Protein AF-0000000087522131 (afdb_homodimer)

InterPro domains:
  IPR016800 Uncharacterised conserved protein UCP022080 [PIRSF022080] (1-103)
  IPR040713 Domain of unknown function DUF5611 [PF18446] (1-99)

Organism: NCBI:txid91560

Secondary structure (DSSP, 8-state):
-EEEE--TT----HHHHHHHHHHHH-S--EEETTEEEEEETTEEEEEEEEETTEEEEEEEE-TT---HHHHHHHHHHHHHHHHHHHS--HHHHHHHHHHHH---/-EEEE--TT----HHHHHHHHHHHH-S--EEETTEEEEEETTEEEEEEEEETTEEEEEEEE-TT---HHHHHHHHHHHHHHHHHHHS--HHHHHHHHHHHH---

Foldseek 3Di:
DDKFAADPPQFQDLVVLVVLCCVLAVFDWDDDPQWIWDAFQQWRIWIWHDDPRIIDIDTDGRPVHDDPVRVVSVVVSVQVSCCVNRVDHPVRRVVVVCCVVVVD/DDKFAADPPQFQDLVVLVVLCCVLAVFDWDDDPQWIWDAFQQWRIWIWHDDPRIIDIDTDGRPVHDDPVRVVSVVVSVQVSCCVNRVDHPVVRVVVVCCVVVVD

Structure (mmCIF, N/CA/C/O backbone):
data_AF-0000000087522131-model_v1
#
loop_
_entity.id
_entity.type
_entity.pdbx_description
1 polymer 'DUF5611 domain-containing protein'
#
loop_
_atom_site.group_PDB
_atom_site.id
_atom_site.type_symbol
_atom_site.label_atom_id
_atom_site.label_alt_id
_atom_site.label_comp_id
_atom_site.label_asym_id
_atom_site.label_entity_id
_atom_site.label_seq_id
_atom_site.pdbx_PDB_ins_code
_atom_site.Cartn_x
_atom_site.Cartn_y
_atom_site.Cartn_z
_atom_site.occupancy
_atom_site.B_iso_or_equiv
_atom_site.auth_seq_id
_atom_site.auth_comp_id
_atom_site.auth_asym_id
_atom_site.auth_atom_id
_atom_site.pdbx_PDB_model_num
ATOM 1 N N . MET A 1 1 ? 4.68 1.375 7.734 1 82.38 1 MET A N 1
ATOM 2 C CA . MET A 1 1 ? 3.85 2.408 8.352 1 82.38 1 MET A CA 1
ATOM 3 C C . MET A 1 1 ? 4.492 3.783 8.195 1 82.38 1 MET A C 1
ATOM 5 O O . MET A 1 1 ? 5.719 3.893 8.102 1 82.38 1 MET A O 1
ATOM 9 N N . GLN A 1 2 ? 3.461 4.871 8.117 1 91.88 2 GLN A N 1
ATOM 10 C CA . GLN A 1 2 ? 3.951 6.246 8.039 1 91.88 2 GLN A CA 1
ATOM 11 C C . GLN A 1 2 ? 3.322 7.113 9.125 1 91.88 2 GLN A C 1
ATOM 13 O O . GLN A 1 2 ? 2.156 6.93 9.477 1 91.88 2 GLN A O 1
ATOM 18 N N . GLU A 1 3 ? 4.188 7.953 9.617 1 94.06 3 GLU A N 1
ATOM 19 C CA . GLU A 1 3 ? 3.732 8.914 10.625 1 94.06 3 GLU A CA 1
ATOM 20 C C . GLU A 1 3 ? 3.859 10.344 10.117 1 94.06 3 GLU A C 1
ATOM 22 O O . GLU A 1 3 ? 4.844 10.688 9.453 1 94.06 3 GLU A O 1
ATOM 27 N N . TYR A 1 4 ? 2.842 11.094 10.516 1 95.88 4 TYR A N 1
ATOM 28 C CA . TYR A 1 4 ? 2.826 12.477 10.039 1 95.88 4 TYR A CA 1
ATOM 29 C C . TYR A 1 4 ? 2.588 13.453 11.18 1 95.88 4 TYR A C 1
ATOM 31 O O . TYR A 1 4 ? 1.723 13.219 12.031 1 95.88 4 TYR A O 1
ATOM 39 N N . LYS A 1 5 ? 3.334 14.547 11.094 1 95.12 5 LYS A N 1
ATOM 40 C CA . LYS A 1 5 ? 3.023 15.68 11.953 1 95.12 5 LYS A CA 1
ATOM 41 C C . LYS A 1 5 ? 1.771 16.406 11.477 1 95.12 5 LYS A C 1
ATOM 43 O O . LYS A 1 5 ? 1.451 16.391 10.289 1 95.12 5 LYS A O 1
ATOM 48 N N . LEU A 1 6 ? 1.173 17.031 12.461 1 97.62 6 LEU A N 1
ATOM 49 C CA . LEU A 1 6 ? 0.034 17.875 12.125 1 97.62 6 LEU A CA 1
ATOM 50 C C . LEU A 1 6 ? 0.405 19.359 12.219 1 97.62 6 LEU A C 1
ATOM 52 O O . LEU A 1 6 ? 1.106 19.766 13.148 1 97.62 6 LEU A O 1
ATOM 56 N N . LYS A 1 7 ? -0.099 20.016 11.289 1 97.5 7 LYS A N 1
ATOM 57 C CA . LYS A 1 7 ? 0.094 21.469 11.305 1 97.5 7 LYS A CA 1
ATOM 58 C C . LYS A 1 7 ? -0.606 22.109 12.5 1 97.5 7 LYS A C 1
ATOM 60 O O . LYS A 1 7 ? -1.628 21.594 12.969 1 97.5 7 LYS A O 1
ATOM 65 N N . ARG A 1 8 ? 0.007 23.219 12.867 1 96.81 8 ARG A N 1
ATOM 66 C CA . ARG A 1 8 ? -0.638 23.953 13.945 1 96.81 8 ARG A CA 1
ATOM 67 C C . ARG A 1 8 ? -2.092 24.266 13.609 1 96.81 8 ARG A C 1
ATOM 69 O O . ARG A 1 8 ? -2.396 24.688 12.484 1 96.81 8 ARG A O 1
ATOM 76 N N . GLY A 1 9 ? -3.039 24 14.484 1 96.31 9 GLY A N 1
ATOM 77 C CA . GLY A 1 9 ? -4.457 24.219 14.25 1 96.31 9 GLY A CA 1
ATOM 78 C C . GLY A 1 9 ? -5.207 22.969 13.875 1 96.31 9 GLY A C 1
ATOM 79 O O . GLY A 1 9 ? -6.438 22.922 13.945 1 96.31 9 GLY A O 1
ATOM 80 N N . TYR A 1 10 ? -4.488 22 13.461 1 97.12 10 TYR A N 1
ATOM 81 C CA . TYR A 1 10 ? -5.102 20.719 13.141 1 97.12 10 TYR A CA 1
ATOM 82 C C . TYR A 1 10 ? -5.07 19.781 14.344 1 97.12 10 TYR A C 1
ATOM 84 O O . TYR A 1 10 ? -3.998 19.359 14.773 1 97.12 10 TYR A O 1
ATOM 92 N N . THR A 1 11 ? -6.238 19.422 14.82 1 95.19 11 THR A N 1
ATOM 93 C CA . THR A 1 11 ? -6.352 18.672 16.062 1 95.19 11 THR A CA 1
ATOM 94 C C . THR A 1 11 ? -6.098 17.188 15.82 1 95.19 11 THR A C 1
ATOM 96 O O . THR A 1 11 ? -6.641 16.609 14.883 1 95.19 11 THR A O 1
ATOM 99 N N . PRO A 1 12 ? -5.258 16.625 16.719 1 96.31 12 PRO A N 1
ATOM 100 C CA . PRO A 1 12 ? -5.082 15.18 16.656 1 96.31 12 PRO A CA 1
ATOM 101 C C . PRO A 1 12 ? -6.273 14.414 17.234 1 96.31 12 PRO A C 1
ATOM 103 O O . PRO A 1 12 ? -6.176 13.859 18.344 1 96.31 12 PRO A O 1
ATOM 106 N N . ASP A 1 13 ? -7.332 14.352 16.469 1 95.88 13 ASP A N 1
ATOM 107 C CA . ASP A 1 13 ? -8.609 13.773 16.875 1 95.88 13 ASP A CA 1
ATOM 108 C C . ASP A 1 13 ? -9.031 12.656 15.914 1 95.88 13 ASP A C 1
ATOM 110 O O . ASP A 1 13 ? -9.258 12.906 14.727 1 95.88 13 ASP A O 1
ATOM 114 N N . ILE A 1 14 ? -9.219 11.508 16.5 1 97.62 14 ILE A N 1
ATOM 115 C CA . ILE A 1 14 ? -9.523 10.344 15.68 1 97.62 14 ILE A CA 1
ATOM 116 C C . ILE A 1 14 ? -10.883 10.531 15.008 1 97.62 14 ILE A C 1
ATOM 118 O O . ILE A 1 14 ? -11.102 10.055 13.891 1 97.62 14 ILE A O 1
ATOM 122 N N . GLU A 1 15 ? -11.773 11.242 15.633 1 97.44 15 GLU A N 1
ATOM 123 C CA . GLU A 1 15 ? -13.086 11.484 15.039 1 97.44 15 GLU A CA 1
ATOM 124 C C . GLU A 1 15 ? -12.969 12.398 13.82 1 97.44 15 GLU A C 1
ATOM 126 O O . GLU A 1 15 ? -13.727 12.258 12.859 1 97.44 15 GLU A O 1
ATOM 131 N N . ARG A 1 16 ? -12.062 13.32 13.875 1 97.94 16 ARG A N 1
ATOM 132 C CA . ARG A 1 16 ? -11.789 14.148 12.703 1 97.94 16 ARG A CA 1
ATOM 133 C C . ARG A 1 16 ? -11.305 13.305 11.531 1 97.94 16 ARG A C 1
ATOM 135 O O . ARG A 1 16 ? -11.719 13.516 10.391 1 97.94 16 ARG A O 1
ATOM 142 N N . MET A 1 17 ? -10.469 12.352 11.82 1 98.44 17 MET A N 1
ATOM 143 C CA . MET A 1 17 ? -9.969 11.453 10.789 1 98.44 17 MET A CA 1
ATOM 144 C C . MET A 1 17 ? -11.094 10.602 10.211 1 98.44 17 MET A C 1
ATOM 146 O O . MET A 1 17 ? -11.125 10.352 9 1 98.44 17 MET A O 1
ATOM 150 N N . ARG A 1 18 ? -11.969 10.18 11.078 1 98.5 18 ARG A N 1
ATOM 151 C CA . ARG A 1 18 ? -13.109 9.406 10.617 1 98.5 18 ARG A CA 1
ATOM 152 C C . ARG A 1 18 ? -13.93 10.195 9.594 1 98.5 18 ARG A C 1
ATOM 154 O O . ARG A 1 18 ? -14.297 9.664 8.547 1 98.5 18 ARG A O 1
ATOM 161 N N . ASP A 1 19 ? -14.203 11.422 9.922 1 98.5 19 ASP A N 1
ATOM 162 C CA . ASP A 1 19 ? -14.969 12.281 9.023 1 98.5 19 ASP A CA 1
ATOM 163 C C . ASP A 1 19 ? -14.25 12.461 7.688 1 98.5 19 ASP A C 1
ATOM 165 O O . ASP A 1 19 ? -14.883 12.422 6.629 1 98.5 19 ASP A O 1
ATOM 169 N N . LEU A 1 20 ? -13 12.664 7.758 1 98.69 20 LEU A N 1
ATOM 170 C CA . LEU A 1 20 ? -12.219 12.875 6.547 1 98.69 20 LEU A CA 1
ATOM 171 C C . LEU A 1 20 ? -12.172 11.609 5.699 1 98.69 20 LEU A C 1
ATOM 173 O O . LEU A 1 20 ? -12.219 11.68 4.469 1 98.69 20 LEU A O 1
ATOM 177 N N . LEU A 1 21 ? -12.023 10.438 6.348 1 98.75 21 LEU A N 1
ATOM 178 C CA . LEU A 1 21 ? -12.07 9.172 5.617 1 98.75 21 LEU A CA 1
ATOM 179 C C . LEU A 1 21 ? -13.406 9.016 4.898 1 98.75 21 LEU A C 1
ATOM 181 O O . LEU A 1 21 ? -13.445 8.594 3.736 1 98.75 21 LEU A O 1
ATOM 185 N N . THR A 1 22 ? -14.469 9.367 5.57 1 98.56 22 THR A N 1
ATOM 186 C CA . THR A 1 22 ? -15.797 9.305 4.977 1 98.56 22 THR A CA 1
ATOM 187 C C . THR A 1 22 ? -15.891 10.234 3.771 1 98.56 22 THR A C 1
ATOM 189 O O . THR A 1 22 ? -16.391 9.844 2.713 1 98.56 22 THR A O 1
ATOM 192 N N . GLU A 1 23 ? -15.438 11.414 3.928 1 98.62 23 GLU A N 1
ATOM 193 C CA . GLU A 1 23 ? -15.5 12.422 2.875 1 98.62 23 GLU A CA 1
ATOM 194 C C . GLU A 1 23 ? -14.672 12.008 1.659 1 98.62 23 GLU A C 1
ATOM 196 O O . GLU A 1 23 ? -15.117 12.164 0.52 1 98.62 23 GLU A O 1
ATOM 201 N N . CYS A 1 24 ? -13.508 11.5 1.859 1 98.62 24 CYS A N 1
ATOM 202 C CA . CYS A 1 24 ? -12.547 11.266 0.79 1 98.62 24 CYS A CA 1
ATOM 203 C C . CYS A 1 24 ? -12.82 9.938 0.087 1 98.62 24 CYS A C 1
ATOM 205 O O . CYS A 1 24 ? -12.641 9.828 -1.127 1 98.62 24 CYS A O 1
ATOM 207 N N . PHE A 1 25 ? -13.258 8.93 0.829 1 98.31 25 PHE A N 1
ATOM 208 C CA . PHE A 1 25 ? -13.352 7.602 0.24 1 98.31 25 PHE A CA 1
ATOM 209 C C . PHE A 1 25 ? -14.805 7.168 0.095 1 98.31 25 PHE A C 1
ATOM 211 O O . PHE A 1 25 ? -15.141 6.379 -0.791 1 98.31 25 PHE A O 1
ATOM 218 N N . GLY A 1 26 ? -15.672 7.574 0.991 1 96.19 26 GLY A N 1
ATOM 219 C CA . GLY A 1 26 ? -17.094 7.289 0.878 1 96.19 26 GLY A CA 1
ATOM 220 C C . GLY A 1 26 ? -17.422 5.828 1.125 1 96.19 26 GLY A C 1
ATOM 221 O O . GLY A 1 26 ? -18.406 5.309 0.577 1 96.19 26 GLY A O 1
ATOM 222 N N . THR A 1 27 ? -16.609 5.133 1.879 1 94.88 27 THR A N 1
ATOM 223 C CA . THR A 1 27 ? -16.812 3.715 2.158 1 94.88 27 THR A CA 1
ATOM 224 C C . THR A 1 27 ? -17.031 3.482 3.65 1 94.88 27 THR A C 1
ATOM 226 O O . THR A 1 27 ? -16.859 4.398 4.457 1 94.88 27 THR A O 1
ATOM 229 N N . GLU A 1 28 ? -17.453 2.279 3.895 1 97.81 28 GLU A N 1
ATOM 230 C CA . GLU A 1 28 ? -17.641 1.91 5.293 1 97.81 28 GLU A CA 1
ATOM 231 C C . GLU A 1 28 ? -16.328 1.995 6.07 1 97.81 28 GLU A C 1
ATOM 233 O O . GLU A 1 28 ? -15.273 1.629 5.555 1 97.81 28 GLU A O 1
ATOM 238 N N . ILE A 1 29 ? -16.453 2.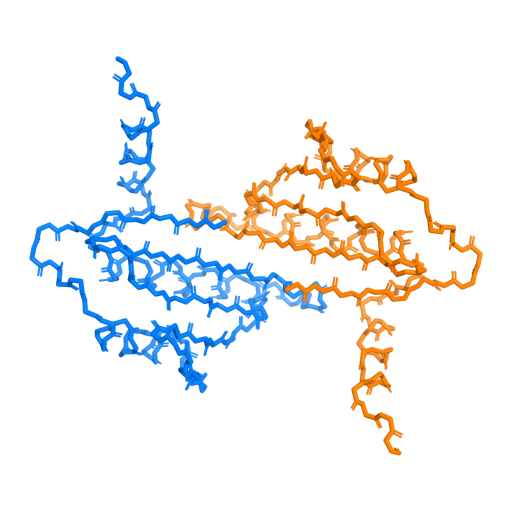473 7.383 1 98.5 29 ILE A N 1
ATOM 239 C CA . ILE A 1 29 ? -15.297 2.578 8.266 1 98.5 29 ILE A CA 1
ATOM 240 C C . ILE A 1 29 ? -15.492 1.684 9.484 1 98.5 29 ILE A C 1
ATOM 242 O O . ILE A 1 29 ? -16.531 1.756 10.156 1 98.5 29 ILE A O 1
ATOM 246 N N . LYS A 1 30 ? -14.531 0.86 9.672 1 98.5 30 LYS A N 1
ATOM 247 C CA . LYS A 1 30 ? -14.5 0.041 10.883 1 98.5 30 LYS A CA 1
ATOM 248 C 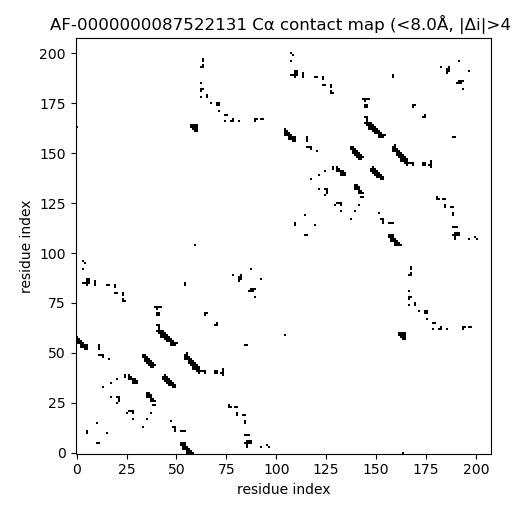C . LYS A 1 30 ? -13.562 0.637 11.922 1 98.5 30 LYS A C 1
ATOM 250 O O . LYS A 1 30 ? -12.547 1.242 11.57 1 98.5 30 LYS A O 1
ATOM 255 N N . GLU A 1 31 ? -13.945 0.434 13.25 1 97.5 31 GLU A N 1
ATOM 256 C CA . GLU A 1 31 ? -13.094 0.904 14.344 1 97.5 31 GLU A CA 1
ATOM 257 C C . GLU A 1 31 ? -12.805 -0.216 15.336 1 97.5 31 GLU A C 1
ATOM 259 O O . GLU A 1 31 ? -13.719 -0.928 15.758 1 97.5 31 GLU A O 1
ATOM 264 N N . ALA A 1 32 ? -11.57 -0.429 15.531 1 97 32 ALA A N 1
ATOM 265 C CA . ALA A 1 32 ? -11.133 -1.382 16.547 1 97 32 ALA A CA 1
ATOM 266 C C . ALA A 1 32 ? -9.891 -0.877 17.266 1 97 32 ALA A C 1
ATOM 268 O O . ALA A 1 32 ? -8.906 -0.504 16.641 1 97 32 ALA A O 1
ATOM 269 N N . ASP A 1 33 ? -9.93 -0.796 18.656 1 95.06 33 ASP A N 1
ATOM 270 C CA . ASP A 1 33 ? -8.789 -0.45 19.5 1 95.06 33 ASP A CA 1
ATOM 271 C C . ASP A 1 33 ? -8.203 0.898 19.094 1 95.06 33 ASP A C 1
ATOM 273 O O . ASP A 1 33 ? -6.984 1.028 18.938 1 95.06 33 ASP A O 1
ATOM 277 N N . GLY A 1 34 ? -9.023 1.859 18.797 1 94.81 34 GLY A N 1
ATOM 278 C CA . GLY A 1 34 ? -8.578 3.207 18.469 1 94.81 34 GLY A CA 1
ATOM 279 C C . GLY A 1 34 ? -8.055 3.344 17.062 1 94.81 34 GLY A C 1
ATOM 280 O O . GLY A 1 34 ? -7.52 4.387 16.688 1 94.81 34 GLY A O 1
ATOM 281 N N . LYS A 1 35 ? -8.266 2.33 16.281 1 98 35 LYS A N 1
ATOM 282 C CA . LYS A 1 35 ? -7.797 2.303 14.906 1 98 35 LYS A CA 1
ATOM 283 C C . LYS A 1 35 ? -8.969 2.248 13.93 1 98 35 LYS A C 1
ATOM 285 O O . LYS A 1 35 ? -9.93 1.504 14.141 1 98 35 LYS A O 1
ATOM 290 N N . LEU A 1 36 ? -8.914 3.148 12.953 1 98.75 36 LEU A N 1
ATOM 291 C CA . LEU A 1 36 ? -9.906 3.156 11.883 1 98.75 36 LEU A CA 1
ATOM 292 C C . LEU A 1 36 ? -9.398 2.375 10.68 1 98.75 36 LEU A C 1
ATOM 294 O O . LEU A 1 36 ? -8.227 2.475 10.312 1 98.75 36 LEU A O 1
ATOM 298 N N . THR A 1 37 ? -10.266 1.589 10.125 1 98.56 37 THR A N 1
ATOM 299 C CA . THR A 1 37 ? -9.922 0.832 8.93 1 98.56 37 THR A CA 1
ATOM 300 C C . THR A 1 37 ? -10.977 1.021 7.844 1 98.56 37 THR A C 1
ATOM 302 O O . THR A 1 37 ? -12.18 0.985 8.125 1 98.56 37 THR A O 1
ATOM 305 N N . THR A 1 38 ? -10.531 1.315 6.637 1 98.25 38 THR A N 1
ATOM 306 C CA . THR A 1 38 ? -11.406 1.373 5.473 1 98.25 38 THR A CA 1
ATOM 307 C C . THR A 1 38 ? -10.695 0.855 4.23 1 98.25 38 THR A C 1
ATOM 309 O O . THR A 1 38 ? -9.57 0.348 4.32 1 98.25 38 THR A O 1
ATOM 312 N N . SER A 1 39 ? -11.367 0.802 3.1 1 97.69 39 SER A N 1
ATOM 313 C CA . SER A 1 39 ? -10.812 0.362 1.824 1 97.69 39 SER A CA 1
ATOM 314 C C . SER A 1 39 ? -11.406 1.149 0.662 1 97.69 39 SER A C 1
ATOM 316 O O . SER A 1 39 ? -12.531 1.649 0.754 1 97.69 39 SER A O 1
ATOM 318 N N . TYR A 1 40 ? -10.547 1.311 -0.366 1 97.94 40 TYR A N 1
ATOM 319 C CA . TYR A 1 40 ? -11.016 1.974 -1.578 1 97.94 40 TYR A CA 1
ATOM 320 C C . TYR A 1 40 ? -10.102 1.655 -2.758 1 97.94 40 TYR A C 1
ATOM 322 O O . TYR A 1 40 ? -8.891 1.851 -2.684 1 97.94 40 TYR A O 1
ATOM 330 N N . GLY A 1 41 ? -10.695 1.2 -3.812 1 96.81 41 GLY A N 1
ATOM 331 C CA . GLY A 1 41 ? -9.945 0.982 -5.039 1 96.81 41 GLY A CA 1
ATOM 332 C C . GLY A 1 41 ? -8.75 0.068 -4.855 1 96.81 41 GLY A C 1
ATOM 333 O O . GLY A 1 41 ? -8.883 -1.044 -4.34 1 96.81 41 GLY A O 1
ATOM 334 N N . VAL A 1 42 ? -7.551 0.636 -5.172 1 96.56 42 VAL A N 1
ATOM 335 C CA . VAL A 1 42 ? -6.324 -0.159 -5.152 1 96.56 42 VAL A CA 1
ATOM 336 C C . VAL A 1 42 ? -5.824 -0.302 -3.717 1 96.56 42 VAL A C 1
ATOM 338 O O . VAL A 1 42 ? -4.91 -1.083 -3.447 1 96.56 42 VAL A O 1
ATOM 341 N N . LEU A 1 43 ? -6.434 0.441 -2.826 1 97.06 43 LEU A N 1
ATOM 342 C CA . LEU A 1 43 ? -6.078 0.334 -1.415 1 97.06 43 LEU A CA 1
ATOM 343 C C . LEU A 1 43 ? -7.016 -0.622 -0.688 1 97.06 43 LEU A C 1
ATOM 345 O O . LEU A 1 43 ? -8.07 -0.209 -0.191 1 97.06 43 LEU A O 1
ATOM 349 N N . LYS A 1 44 ? -6.551 -1.812 -0.588 1 95.12 44 LYS A N 1
ATOM 350 C CA . LYS A 1 44 ? -7.336 -2.863 0.054 1 95.12 44 LYS A CA 1
ATOM 351 C C . LYS A 1 44 ? -7.605 -2.529 1.519 1 95.12 44 LYS A C 1
ATOM 353 O O . LYS A 1 44 ? -8.664 -2.867 2.053 1 95.12 44 LYS A O 1
ATOM 358 N N . GLU A 1 45 ? -6.625 -1.982 2.117 1 96.38 45 GLU A N 1
ATOM 359 C CA . GLU A 1 45 ? -6.754 -1.504 3.49 1 96.38 45 GLU A CA 1
ATOM 360 C C . GLU A 1 45 ? -6.113 -0.128 3.658 1 96.38 45 GLU A C 1
ATOM 362 O O . GLU A 1 45 ? -5.039 0.133 3.113 1 96.38 45 GLU A O 1
ATOM 367 N N . ILE A 1 46 ? -6.809 0.673 4.352 1 97.56 46 ILE A N 1
ATOM 368 C CA . ILE A 1 46 ? -6.289 1.921 4.898 1 97.56 46 ILE A CA 1
ATOM 369 C C . ILE A 1 46 ? -6.488 1.945 6.41 1 97.56 46 ILE A C 1
ATOM 371 O O . ILE A 1 46 ? -7.621 1.937 6.895 1 97.56 46 ILE A O 1
ATOM 375 N N . ASN A 1 47 ? -5.445 1.911 7.098 1 97.5 47 ASN A N 1
ATOM 376 C CA . ASN A 1 47 ? -5.48 1.96 8.555 1 97.5 47 ASN A CA 1
ATOM 377 C C . ASN A 1 47 ? -5 3.311 9.078 1 97.5 47 ASN A C 1
ATOM 379 O O . ASN A 1 47 ? -3.947 3.801 8.672 1 97.5 47 ASN A O 1
ATOM 383 N N . VAL A 1 48 ? -5.812 3.832 9.992 1 98.38 48 VAL A N 1
ATOM 384 C CA . VAL A 1 48 ? -5.527 5.172 10.492 1 98.38 48 VAL A CA 1
ATOM 385 C C . VAL A 1 48 ? -5.68 5.199 12.016 1 98.38 48 VAL A C 1
ATOM 387 O O . VAL A 1 48 ? -6.668 4.691 12.555 1 98.38 48 VAL A O 1
ATOM 390 N N . TRP A 1 49 ? -4.73 5.723 12.664 1 98.31 49 TRP A N 1
ATOM 391 C CA . TRP A 1 49 ? -4.824 5.938 14.102 1 98.31 49 TRP A CA 1
ATOM 392 C C . TRP A 1 49 ? -3.936 7.098 14.539 1 98.31 49 TRP A C 1
ATOM 394 O O . TRP A 1 49 ? -3.164 7.633 13.734 1 98.31 49 TRP A O 1
ATOM 404 N N . MET A 1 50 ? -4.176 7.492 15.789 1 97.81 50 MET A N 1
ATOM 405 C CA . MET A 1 50 ? -3.34 8.547 16.359 1 97.81 50 MET A CA 1
ATOM 406 C C . MET A 1 50 ? -2.305 7.961 17.312 1 97.81 50 MET A C 1
ATOM 408 O O . MET A 1 50 ? -2.609 7.051 18.094 1 97.81 50 MET A O 1
ATOM 412 N N . ASN A 1 51 ? -1.127 8.359 17.172 1 95.88 51 ASN A N 1
ATOM 413 C CA . ASN A 1 51 ? -0.056 8.102 18.141 1 95.88 51 ASN A CA 1
ATOM 414 C C . ASN A 1 51 ? 0.553 9.391 18.656 1 95.88 51 ASN A C 1
ATOM 416 O O . ASN A 1 51 ? 1.328 10.047 17.969 1 95.88 51 ASN A O 1
ATOM 420 N N . ALA A 1 52 ? 0.23 9.68 19.953 1 89.38 52 ALA A N 1
ATOM 421 C CA . ALA A 1 52 ? 0.553 10.992 20.516 1 89.38 52 ALA A CA 1
ATOM 422 C C . ALA A 1 52 ? 0.032 12.109 19.609 1 89.38 52 ALA A C 1
ATOM 424 O O . ALA A 1 52 ? -1.162 12.164 19.312 1 89.38 52 ALA A O 1
ATOM 425 N N . LYS A 1 53 ? 0.72 12.961 19.062 1 93.25 53 LYS A N 1
ATOM 426 C CA . LYS A 1 53 ? 0.26 14.109 18.281 1 93.25 53 LYS A CA 1
ATOM 427 C C . LYS A 1 53 ? 0.525 13.906 16.797 1 93.25 53 LYS A C 1
ATOM 429 O O . LYS A 1 53 ? 0.469 14.852 16.016 1 93.25 53 LYS A O 1
ATOM 434 N N . LYS A 1 54 ? 0.669 12.617 16.438 1 96.69 54 LYS A N 1
ATOM 435 C CA . LYS A 1 54 ? 0.96 12.336 15.031 1 96.69 54 LYS A CA 1
ATOM 436 C C . LYS A 1 54 ? -0.126 11.461 14.414 1 96.69 54 LYS A C 1
ATOM 438 O O . LYS A 1 54 ? -0.733 10.633 15.094 1 96.69 54 LYS A O 1
ATOM 443 N N . LEU A 1 55 ? -0.332 11.68 13.148 1 98 55 LEU A N 1
ATOM 444 C CA . LEU A 1 55 ? -1.188 10.812 12.352 1 98 55 LEU A CA 1
ATOM 445 C C . LEU A 1 55 ? -0.406 9.609 11.836 1 98 55 LEU A C 1
ATOM 447 O O . LEU A 1 55 ? 0.625 9.773 11.18 1 98 55 LEU A O 1
ATOM 451 N N . CYS A 1 56 ? -0.855 8.422 12.156 1 97 56 CYS A N 1
ATOM 452 C CA . CYS A 1 56 ? -0.247 7.199 11.648 1 97 56 CYS A CA 1
ATOM 453 C C . CYS A 1 56 ? -1.141 6.535 10.609 1 97 56 CYS A C 1
ATOM 455 O O . CYS A 1 56 ? -2.357 6.461 10.789 1 97 56 CYS A O 1
ATOM 457 N N . VAL A 1 57 ? -0.527 6.121 9.477 1 96.94 57 VAL A N 1
ATOM 458 C CA . VAL A 1 57 ? -1.271 5.488 8.391 1 96.94 57 VAL A CA 1
ATOM 459 C C . VAL A 1 57 ? -0.506 4.27 7.883 1 96.94 57 VAL A C 1
ATOM 461 O O . VAL A 1 57 ? 0.722 4.297 7.777 1 96.94 57 VAL A O 1
ATOM 464 N N . ASP A 1 58 ? -1.196 3.234 7.652 1 94.88 58 ASP A N 1
ATOM 465 C CA . ASP A 1 58 ? -0.703 2.035 6.98 1 94.88 58 ASP A CA 1
ATOM 466 C C . ASP A 1 58 ? -1.656 1.597 5.871 1 94.88 58 ASP A C 1
ATOM 468 O O . ASP A 1 58 ? -2.877 1.649 6.039 1 94.88 58 ASP A O 1
ATOM 472 N N . THR A 1 59 ? -1.081 1.183 4.777 1 96.19 59 THR A N 1
ATOM 473 C CA . THR A 1 59 ? -1.931 0.741 3.676 1 96.19 59 THR A CA 1
ATOM 474 C C . THR A 1 59 ? -1.509 -0.642 3.188 1 96.19 59 THR A C 1
ATOM 476 O O . THR A 1 59 ? -0.393 -1.088 3.459 1 96.19 59 THR A O 1
ATOM 479 N N . VAL A 1 60 ? -2.443 -1.323 2.592 1 94.19 60 VAL A N 1
ATOM 480 C CA . VAL A 1 60 ? -2.199 -2.543 1.829 1 94.19 60 VAL A CA 1
ATOM 481 C C . VAL A 1 60 ? -2.723 -2.377 0.404 1 94.19 60 VAL A C 1
ATOM 483 O O . VAL A 1 60 ? -3.891 -2.041 0.2 1 94.19 60 VAL A O 1
ATOM 486 N N . ALA A 1 61 ? -1.86 -2.594 -0.539 1 94.88 61 ALA A N 1
ATOM 487 C CA . ALA A 1 61 ? -2.258 -2.465 -1.938 1 94.88 61 ALA A CA 1
ATOM 488 C C . ALA A 1 61 ? -2.998 -3.713 -2.414 1 94.88 61 ALA A C 1
ATOM 490 O O . ALA A 1 61 ? -2.652 -4.832 -2.031 1 94.88 61 ALA A O 1
ATOM 491 N N . ASP A 1 62 ? -4.051 -3.477 -3.293 1 93.31 62 ASP A N 1
ATOM 492 C CA . ASP A 1 62 ? -4.777 -4.555 -3.957 1 93.31 62 ASP A CA 1
ATOM 493 C C . ASP A 1 62 ? -4.211 -4.824 -5.348 1 93.31 62 ASP A C 1
ATOM 495 O O . ASP A 1 62 ? -4.523 -4.105 -6.301 1 93.31 62 ASP A O 1
ATOM 499 N N . SER A 1 63 ? -3.6 -5.879 -5.473 1 88.12 63 SER A N 1
ATOM 500 C CA . SER A 1 63 ? -2.873 -6.203 -6.695 1 88.12 63 SER A CA 1
ATOM 501 C C . SER A 1 63 ? -3.822 -6.668 -7.793 1 88.12 63 SER A C 1
ATOM 503 O O . SER A 1 63 ? -3.402 -6.887 -8.93 1 88.12 63 SER A O 1
ATOM 505 N N . THR A 1 64 ? -5.023 -6.824 -7.469 1 91.06 64 THR A N 1
ATOM 506 C CA . THR A 1 64 ? -5.961 -7.332 -8.461 1 91.06 64 THR A CA 1
ATOM 507 C C . THR A 1 64 ? -6.594 -6.184 -9.242 1 91.06 64 THR A C 1
ATOM 509 O O . THR A 1 64 ? -7.227 -6.406 -10.281 1 91.06 64 THR A O 1
ATOM 512 N N . VAL A 1 65 ? -6.449 -4.988 -8.75 1 93.19 65 VAL A N 1
ATOM 513 C CA . VAL A 1 65 ? -7 -3.822 -9.422 1 93.19 65 VAL A CA 1
ATOM 514 C C . VAL A 1 65 ? -6.082 -3.406 -10.57 1 93.19 65 VAL A C 1
ATOM 516 O O . VAL A 1 65 ? -4.906 -3.094 -10.352 1 93.19 65 VAL A O 1
ATOM 519 N N . THR A 1 66 ? -6.66 -3.363 -11.836 1 93.5 66 THR A N 1
ATOM 520 C CA . THR A 1 66 ? -5.824 -3.084 -13 1 93.5 66 THR A CA 1
ATOM 521 C C . THR A 1 66 ? -6.34 -1.864 -13.758 1 93.5 66 THR A C 1
ATOM 523 O O . THR A 1 66 ? -5.691 -1.386 -14.688 1 93.5 66 THR A O 1
ATOM 526 N N . ASP A 1 67 ? -7.512 -1.41 -13.328 1 96.31 67 ASP A N 1
ATOM 527 C CA . ASP A 1 67 ? -8.086 -0.239 -13.984 1 96.31 67 ASP A CA 1
ATOM 528 C C . ASP A 1 67 ? -7.301 1.024 -13.641 1 96.31 67 ASP A C 1
ATOM 530 O O . ASP A 1 67 ? -7.297 1.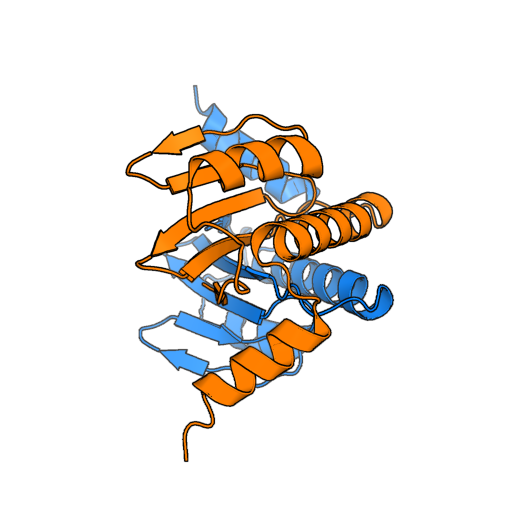462 -12.484 1 96.31 67 ASP A O 1
ATOM 534 N N . ASP A 1 68 ? -6.691 1.67 -14.633 1 97.12 68 ASP A N 1
ATOM 535 C CA . ASP A 1 68 ? -5.828 2.83 -14.438 1 97.12 68 ASP A CA 1
ATOM 536 C C . ASP A 1 68 ? -6.578 3.963 -13.742 1 97.12 68 ASP A C 1
ATOM 538 O O . ASP A 1 68 ? -6.023 4.633 -12.867 1 97.12 68 ASP A O 1
ATOM 542 N N . ALA A 1 69 ? -7.805 4.148 -14.133 1 98.12 69 ALA A N 1
ATOM 543 C CA . ALA A 1 69 ? -8.578 5.242 -13.555 1 98.12 69 ALA A CA 1
ATOM 544 C C . ALA A 1 69 ? -8.828 5.02 -12.062 1 98.12 69 ALA A C 1
ATOM 546 O O . ALA A 1 69 ? -8.781 5.961 -11.273 1 98.12 69 ALA A O 1
ATOM 547 N N . VAL A 1 70 ? -9.062 3.783 -11.703 1 97.94 70 VAL A N 1
ATOM 548 C CA . VAL A 1 70 ? -9.305 3.447 -10.305 1 97.94 70 VAL A CA 1
ATOM 549 C C . VAL A 1 70 ? -8.016 3.607 -9.508 1 97.94 70 VAL A C 1
ATOM 551 O O . VAL A 1 70 ? -8.039 4.121 -8.383 1 97.94 70 VAL A O 1
ATOM 554 N N . ILE A 1 71 ? -6.949 3.17 -10.125 1 98 71 ILE A N 1
ATOM 555 C CA . ILE A 1 71 ? -5.648 3.258 -9.469 1 98 71 ILE A CA 1
ATOM 556 C C . ILE A 1 71 ? -5.309 4.719 -9.188 1 98 71 ILE A C 1
ATOM 558 O O . ILE A 1 71 ? -4.953 5.074 -8.062 1 98 71 ILE A O 1
ATOM 562 N N . LEU A 1 72 ? -5.457 5.57 -10.164 1 98.12 72 LEU A N 1
ATOM 563 C CA . LEU A 1 72 ? -5.102 6.98 -10.031 1 98.12 72 LEU A CA 1
ATOM 564 C C . LEU A 1 72 ? -6.055 7.695 -9.078 1 98.12 72 LEU A C 1
ATOM 566 O O . LEU A 1 72 ? -5.629 8.523 -8.273 1 98.12 72 LEU A O 1
ATOM 570 N N . ASP A 1 73 ? -7.297 7.316 -9.148 1 98.19 73 ASP A N 1
ATOM 571 C CA . ASP A 1 73 ? -8.281 7.926 -8.258 1 98.19 73 ASP A CA 1
ATOM 572 C C . ASP A 1 73 ? -8.016 7.551 -6.805 1 98.19 73 ASP A C 1
ATOM 574 O O . ASP A 1 73 ? -8.164 8.383 -5.906 1 98.19 73 ASP A O 1
ATOM 578 N N . SER A 1 74 ? -7.66 6.289 -6.543 1 98.19 74 SER A N 1
ATOM 579 C CA . SER A 1 74 ? -7.336 5.836 -5.191 1 98.19 74 SER A CA 1
ATOM 580 C C . SER A 1 74 ? -6.199 6.656 -4.594 1 98.19 74 SER A C 1
ATOM 582 O O . SER A 1 74 ? -6.281 7.094 -3.443 1 98.19 74 SER A O 1
ATOM 584 N N . ASN A 1 75 ? -5.168 6.855 -5.371 1 97.5 75 ASN A N 1
ATOM 585 C CA . ASN A 1 75 ? -4.016 7.617 -4.91 1 97.5 75 ASN A CA 1
ATOM 586 C C . ASN A 1 75 ? -4.375 9.078 -4.645 1 97.5 75 ASN A C 1
ATOM 588 O O . ASN A 1 75 ? -3.916 9.664 -3.666 1 97.5 75 ASN A O 1
ATOM 592 N N . LYS A 1 76 ? -5.188 9.617 -5.57 1 97.44 76 LYS A N 1
ATOM 593 C CA . LYS A 1 76 ? -5.602 11.016 -5.414 1 97.44 76 LYS A CA 1
ATOM 594 C C . LYS A 1 76 ? -6.402 11.211 -4.133 1 97.44 76 LYS A C 1
ATOM 596 O O . LYS A 1 76 ? -6.176 12.172 -3.393 1 97.44 76 LYS A O 1
ATOM 601 N N . ARG A 1 77 ? -7.301 10.336 -3.881 1 98.25 77 ARG A N 1
ATOM 602 C CA . ARG A 1 77 ? -8.125 10.438 -2.682 1 98.25 77 ARG A CA 1
ATOM 603 C C . ARG A 1 77 ? -7.281 10.266 -1.422 1 98.25 77 ARG A C 1
ATOM 605 O O . ARG A 1 77 ? -7.492 10.969 -0.429 1 98.25 77 ARG A O 1
ATOM 612 N N . PHE A 1 78 ? -6.359 9.352 -1.49 1 98.19 78 PHE A N 1
ATOM 613 C CA . PHE A 1 78 ? -5.477 9.117 -0.355 1 98.19 78 PHE A CA 1
ATOM 614 C C . PHE A 1 78 ? -4.641 10.359 -0.05 1 98.19 78 PHE A C 1
ATOM 616 O O . PHE A 1 78 ? -4.523 10.758 1.108 1 98.19 78 PHE A O 1
ATOM 623 N N . ARG A 1 79 ? -4.129 10.984 -1.063 1 97 79 ARG A N 1
ATOM 624 C CA . ARG A 1 79 ? -3.357 12.211 -0.896 1 97 79 ARG A CA 1
ATOM 625 C C . ARG A 1 79 ? -4.23 13.328 -0.336 1 97 79 ARG A C 1
ATOM 627 O O . ARG A 1 79 ? -3.797 14.078 0.545 1 97 79 ARG A O 1
ATOM 634 N N . THR A 1 80 ? -5.418 13.398 -0.874 1 98.19 80 THR A N 1
ATOM 635 C CA . THR A 1 80 ? -6.344 14.422 -0.395 1 98.19 80 THR A CA 1
ATOM 636 C C . THR A 1 80 ? -6.633 14.234 1.091 1 98.19 80 THR A C 1
ATOM 638 O O . THR A 1 80 ? -6.66 15.203 1.852 1 98.19 80 THR A O 1
ATOM 641 N N . PHE A 1 81 ? -6.801 12.984 1.521 1 98.69 81 PHE A N 1
ATOM 642 C CA . PHE A 1 81 ? -7.008 12.68 2.93 1 98.69 81 PHE A CA 1
ATOM 643 C C . PHE A 1 81 ? -5.836 13.172 3.77 1 98.69 81 PHE A C 1
ATOM 645 O O . PHE A 1 81 ? -6.031 13.805 4.809 1 98.69 81 PHE A O 1
ATOM 652 N N . LEU A 1 82 ? -4.676 12.922 3.299 1 98.19 82 LEU A N 1
ATOM 653 C CA . LEU A 1 82 ? -3.488 13.32 4.051 1 98.19 82 LEU A CA 1
ATOM 654 C C . LEU A 1 82 ? -3.346 14.836 4.086 1 98.19 82 LEU A C 1
ATOM 656 O O . LEU A 1 82 ? -2.975 15.406 5.113 1 98.19 82 LEU A O 1
ATOM 660 N N . ASP A 1 83 ? -3.639 15.469 2.988 1 98.06 83 ASP A N 1
ATOM 661 C CA . ASP A 1 83 ? -3.582 16.922 2.943 1 98.06 83 ASP A CA 1
ATOM 662 C C . ASP A 1 83 ? -4.523 17.547 3.975 1 98.06 83 ASP A C 1
ATOM 664 O O . ASP A 1 83 ? -4.113 18.406 4.766 1 98.06 83 ASP A O 1
ATOM 668 N N . LYS A 1 84 ? -5.695 17.062 3.955 1 98.31 84 LYS A N 1
ATOM 669 C CA . LYS A 1 84 ? -6.711 17.594 4.859 1 98.31 84 LYS A CA 1
ATOM 670 C C . LYS A 1 84 ? -6.434 17.188 6.301 1 98.31 84 LYS A C 1
ATOM 672 O O . LYS A 1 84 ? -6.652 17.969 7.227 1 98.31 84 LYS A O 1
ATOM 677 N N . GLY A 1 85 ? -6.016 16 6.496 1 98.25 85 GLY A N 1
ATOM 678 C CA . GLY A 1 85 ? -5.766 15.477 7.828 1 98.25 85 GLY A CA 1
ATOM 679 C C . GLY A 1 85 ? -4.602 16.156 8.523 1 98.25 85 GLY A C 1
ATOM 680 O O . GLY A 1 85 ? -4.68 16.469 9.719 1 98.25 85 GLY A O 1
ATOM 681 N N . THR A 1 86 ? -3.568 16.422 7.77 1 98.06 86 THR A N 1
ATOM 682 C CA . THR A 1 86 ? -2.346 16.922 8.391 1 98.06 86 THR A CA 1
ATOM 683 C C . THR A 1 86 ? -2.275 18.438 8.297 1 98.06 86 THR A C 1
ATOM 685 O O . THR A 1 86 ? -1.578 19.078 9.086 1 98.06 86 THR A O 1
ATOM 688 N N . GLY A 1 87 ? -2.893 18.969 7.242 1 98.19 87 GLY A N 1
ATOM 689 C CA . GLY A 1 87 ? -2.74 20.375 6.93 1 98.19 87 GLY A CA 1
ATOM 690 C C . GLY A 1 87 ? -1.525 20.672 6.07 1 98.19 87 GLY A C 1
ATOM 691 O O . GLY A 1 87 ? -1.231 21.828 5.773 1 98.19 87 GLY A O 1
ATOM 692 N N . TYR A 1 88 ? -0.803 19.641 5.684 1 97.38 88 TYR A N 1
ATOM 693 C CA . TYR A 1 88 ? 0.405 19.766 4.875 1 97.38 88 TYR A CA 1
ATOM 694 C C . TYR A 1 88 ? 0.206 19.141 3.496 1 97.38 88 TYR A C 1
ATOM 696 O O . TYR A 1 88 ? -0.429 18.094 3.365 1 97.38 88 TYR A O 1
ATOM 704 N N . SER A 1 89 ? 0.837 19.844 2.453 1 95.88 89 SER A N 1
ATOM 705 C CA . SER A 1 89 ? 0.922 19.25 1.127 1 95.88 89 SER A CA 1
ATOM 706 C C . SER A 1 89 ? 1.918 18.094 1.106 1 95.88 89 SER A C 1
ATOM 708 O O . SER A 1 89 ? 2.699 17.922 2.045 1 95.88 89 SER A O 1
ATOM 710 N N . SER A 1 90 ? 1.881 17.422 0.018 1 92.31 90 SER A N 1
ATOM 711 C CA . SER A 1 90 ? 2.848 16.344 -0.173 1 92.31 90 SER A CA 1
ATOM 712 C C . SER A 1 90 ? 4.277 16.859 -0.074 1 92.31 90 SER A C 1
ATOM 714 O O . SER A 1 90 ? 5.121 16.25 0.582 1 92.31 90 SER A O 1
ATOM 716 N N . LYS A 1 91 ? 4.461 17.938 -0.659 1 92.56 91 LYS A N 1
ATOM 717 C CA . LYS A 1 91 ? 5.793 18.531 -0.638 1 92.56 91 LYS A CA 1
ATOM 718 C C . LYS A 1 91 ? 6.211 18.891 0.786 1 92.56 91 LYS A C 1
ATOM 720 O O . LYS A 1 91 ? 7.359 18.656 1.177 1 92.56 91 LYS A O 1
ATOM 725 N N . ASP A 1 92 ? 5.328 19.453 1.516 1 94.81 92 ASP A N 1
ATOM 726 C CA . ASP A 1 92 ? 5.613 19.812 2.898 1 94.81 92 ASP A CA 1
ATOM 727 C C . ASP A 1 92 ? 5.867 18.578 3.758 1 94.81 92 ASP A C 1
ATOM 729 O O . ASP A 1 92 ? 6.75 18.594 4.621 1 94.81 92 ASP A O 1
ATOM 733 N N . ARG A 1 93 ? 5.184 17.562 3.516 1 93.5 93 ARG A N 1
ATOM 734 C CA . ARG A 1 93 ? 5.355 16.344 4.289 1 93.5 93 ARG A CA 1
ATOM 735 C C . ARG A 1 93 ? 6.707 15.695 4 1 93.5 93 ARG A C 1
ATOM 737 O O . ARG A 1 93 ? 7.324 15.117 4.895 1 93.5 93 ARG A O 1
ATOM 744 N N . ILE A 1 94 ? 7.152 15.844 2.787 1 88.69 94 ILE A N 1
ATOM 745 C CA . ILE A 1 94 ? 8.484 15.344 2.443 1 88.69 94 ILE A CA 1
ATOM 746 C C . ILE A 1 94 ? 9.539 16.125 3.217 1 88.69 94 ILE A C 1
ATOM 748 O O . ILE A 1 94 ? 10.461 15.531 3.787 1 88.69 94 ILE A O 1
ATOM 752 N N . LYS A 1 95 ? 9.359 17.422 3.246 1 91.31 95 LYS A N 1
ATOM 753 C CA . LYS A 1 95 ? 10.289 18.281 3.973 1 91.31 95 LYS A CA 1
ATOM 754 C C . LYS A 1 95 ? 10.297 17.938 5.461 1 91.31 95 LYS A C 1
ATOM 756 O O . LYS A 1 95 ? 11.367 17.859 6.078 1 91.31 95 LYS A O 1
ATOM 761 N N . ASN A 1 96 ? 9.156 17.703 5.957 1 90.81 96 ASN A N 1
ATOM 762 C CA . ASN A 1 96 ? 9.031 17.375 7.375 1 90.81 96 ASN A CA 1
ATOM 763 C C . ASN A 1 96 ? 9.688 16.031 7.695 1 90.81 96 ASN A C 1
ATOM 765 O O . ASN A 1 96 ? 10.336 15.891 8.727 1 90.81 96 ASN A O 1
ATOM 769 N N . ALA A 1 97 ? 9.461 15.031 6.836 1 86.06 97 ALA A N 1
ATOM 770 C CA . ALA A 1 97 ? 10.039 13.703 7.02 1 86.06 97 ALA A CA 1
ATOM 771 C C . ALA A 1 97 ? 11.562 13.758 7.012 1 86.06 97 ALA A C 1
ATOM 773 O O . ALA A 1 97 ? 12.227 13.078 7.797 1 86.06 97 ALA A O 1
ATOM 774 N N . LYS A 1 98 ? 12.109 14.555 6.141 1 85.69 98 LYS A N 1
ATOM 775 C CA . LYS A 1 98 ? 13.555 14.688 6.055 1 85.69 98 LYS A CA 1
ATOM 776 C C . LYS A 1 98 ? 14.133 15.32 7.32 1 85.69 98 LYS A C 1
ATOM 778 O O . LYS A 1 98 ? 15.211 14.938 7.777 1 85.69 98 LYS A O 1
ATOM 783 N N . LYS A 1 99 ? 13.438 16.172 7.879 1 87 99 LYS A N 1
ATOM 784 C CA . LYS A 1 99 ? 13.883 16.844 9.094 1 87 99 LYS A CA 1
ATOM 785 C C . LYS A 1 99 ? 13.867 15.891 10.289 1 87 99 LYS A C 1
ATOM 787 O O . LYS A 1 99 ? 14.703 16 11.188 1 87 99 LYS A O 1
ATOM 792 N N . GLU A 1 100 ? 12.977 15.094 10.242 1 79.19 100 GLU A N 1
ATOM 793 C CA . GLU A 1 100 ? 12.867 14.141 11.344 1 79.19 100 GLU A CA 1
ATOM 794 C C . GLU A 1 100 ? 13.961 13.086 11.273 1 79.19 100 GLU A C 1
ATOM 796 O O . GLU A 1 100 ? 14.398 12.562 12.297 1 79.19 100 GLU A O 1
ATOM 801 N N . VAL A 1 101 ? 14.273 12.656 10.094 1 69.31 101 VAL A N 1
ATOM 802 C CA . VAL A 1 101 ? 15.305 11.633 9.953 1 69.31 101 VAL A CA 1
ATOM 803 C C . VAL A 1 101 ? 16.688 12.297 9.945 1 69.31 101 VAL A C 1
ATOM 805 O O . VAL A 1 101 ? 17.688 11.648 10.258 1 69.31 101 VAL A O 1
ATOM 808 N N . GLY A 1 102 ? 16.781 13.492 9.266 1 62.97 102 GLY A N 1
ATOM 809 C CA . GLY A 1 102 ? 18.047 14.203 9.234 1 62.97 102 GLY A CA 1
ATOM 810 C C . GLY A 1 102 ? 18.344 14.945 10.523 1 62.97 102 GLY A C 1
ATOM 811 O O . GLY A 1 102 ? 19.375 15.625 10.625 1 62.97 102 GLY A O 1
ATOM 812 N N . GLY A 1 103 ? 17.766 14.984 11.625 1 46.97 103 GLY A N 1
ATOM 813 C CA . GLY A 1 103 ? 18.188 15.711 12.812 1 46.97 103 GLY A CA 1
ATOM 814 C C . GLY A 1 103 ? 19.688 15.703 13.008 1 46.97 103 GLY A C 1
ATOM 815 O O . GLY A 1 103 ? 20.203 16.312 13.945 1 46.97 103 GLY A O 1
ATOM 816 N N . GLU A 1 104 ? 20.734 15.117 12.492 1 38.31 104 GLU A N 1
ATOM 817 C CA . GLU A 1 104 ? 21.984 15.695 12.977 1 38.31 104 GLU A CA 1
ATOM 818 C C . GLU A 1 104 ? 22.219 17.078 12.383 1 38.31 104 GLU A C 1
ATOM 820 O O . GLU A 1 104 ? 21.828 17.344 11.25 1 38.31 104 GLU A O 1
ATOM 825 N N . MET B 1 1 ? -2.121 -7.254 5.168 1 82.12 1 MET B N 1
ATOM 826 C CA . MET B 1 1 ? -1.291 -8.273 4.539 1 82.12 1 MET B CA 1
ATOM 827 C C . MET B 1 1 ? -2.129 -9.188 3.645 1 82.12 1 MET B C 1
ATOM 829 O O . MET B 1 1 ? -3.328 -9.352 3.875 1 82.12 1 MET B O 1
ATOM 833 N N . GLN B 1 2 ? -1.328 -9.711 2.473 1 91.75 2 GLN B N 1
ATOM 834 C CA . GLN B 1 2 ? -2.002 -10.648 1.579 1 91.75 2 GLN B CA 1
ATOM 835 C C . GLN B 1 2 ? -1.196 -11.938 1.422 1 91.75 2 GLN B C 1
ATOM 837 O O . GLN B 1 2 ? 0.036 -11.906 1.406 1 91.75 2 GLN B O 1
ATOM 842 N N . GLU B 1 3 ? -1.982 -12.977 1.391 1 94.12 3 GLU B N 1
ATOM 843 C CA . GLU B 1 3 ? -1.377 -14.289 1.176 1 94.12 3 GLU B CA 1
ATOM 844 C C . GLU B 1 3 ? -1.855 -14.906 -0.134 1 94.12 3 GLU B C 1
ATOM 846 O O . GLU B 1 3 ? -3.033 -14.805 -0.484 1 94.12 3 GLU B O 1
ATOM 851 N N . TYR B 1 4 ? -0.875 -15.57 -0.761 1 95.81 4 TYR B N 1
ATOM 852 C CA . TYR B 1 4 ? -1.202 -16.156 -2.057 1 95.81 4 TYR B CA 1
ATOM 853 C C . TYR B 1 4 ? -0.759 -17.609 -2.127 1 95.81 4 TYR B C 1
ATOM 855 O O . TYR B 1 4 ? 0.349 -17.953 -1.703 1 95.81 4 TYR B O 1
ATOM 863 N N . LYS B 1 5 ? -1.645 -18.375 -2.742 1 95.19 5 LYS B N 1
ATOM 864 C CA . LYS B 1 5 ? -1.246 -19.719 -3.135 1 95.19 5 LYS B CA 1
ATOM 865 C C . LYS B 1 5 ? -0.32 -19.688 -4.348 1 95.19 5 LYS B C 1
ATOM 867 O O . LYS B 1 5 ? -0.387 -18.766 -5.164 1 95.19 5 LYS B O 1
ATOM 872 N N . LEU B 1 6 ? 0.465 -20.75 -4.379 1 97.62 6 LEU B N 1
ATOM 873 C CA . LEU B 1 6 ? 1.309 -20.922 -5.555 1 97.62 6 LEU B CA 1
ATOM 874 C C . LEU B 1 6 ? 0.782 -22.031 -6.445 1 97.62 6 LEU B C 1
ATOM 876 O O . LEU B 1 6 ? 0.35 -23.078 -5.949 1 97.62 6 LEU B O 1
ATOM 880 N N . LYS B 1 7 ? 0.88 -21.75 -7.656 1 97.5 7 LYS B N 1
ATOM 881 C CA . LYS B 1 7 ? 0.499 -22.766 -8.633 1 97.5 7 LYS B CA 1
ATOM 882 C C . LYS B 1 7 ? 1.438 -23.969 -8.57 1 97.5 7 LYS B C 1
ATOM 884 O O . LYS B 1 7 ? 2.613 -23.828 -8.227 1 97.5 7 LYS B O 1
ATOM 889 N N . ARG B 1 8 ? 0.807 -25.062 -8.977 1 96.88 8 ARG B N 1
ATOM 890 C CA . ARG B 1 8 ? 1.643 -26.266 -9.039 1 96.88 8 ARG B CA 1
ATOM 891 C C . ARG B 1 8 ? 2.863 -26.031 -9.922 1 96.88 8 ARG B C 1
ATOM 893 O O . ARG B 1 8 ? 2.748 -25.453 -11.008 1 96.88 8 ARG B O 1
ATOM 900 N N . GLY B 1 9 ? 4.059 -26.375 -9.461 1 96.38 9 GLY B N 1
ATOM 901 C CA . GLY B 1 9 ? 5.289 -26.172 -10.211 1 96.38 9 GLY B CA 1
ATOM 902 C C . GLY B 1 9 ? 6.059 -24.938 -9.766 1 96.38 9 GLY B C 1
ATOM 903 O O . GLY B 1 9 ? 7.242 -24.797 -10.07 1 96.38 9 GLY B O 1
ATOM 904 N N . TYR B 1 10 ? 5.398 -24.094 -9.102 1 97.19 10 TYR B N 1
ATOM 905 C CA . TYR B 1 10 ? 6.059 -22.906 -8.562 1 97.19 10 TYR B CA 1
ATOM 906 C C . TYR B 1 10 ? 6.539 -23.141 -7.137 1 97.19 10 TYR B C 1
ATOM 908 O O . TYR B 1 10 ? 5.727 -23.312 -6.223 1 97.19 10 TYR B O 1
ATOM 916 N N . THR B 1 11 ? 7.84 -23.078 -6.949 1 95.25 11 THR B N 1
ATOM 917 C CA . THR B 1 11 ? 8.438 -23.453 -5.672 1 95.25 11 THR B CA 1
ATOM 918 C C . THR B 1 11 ? 8.328 -22.297 -4.672 1 95.25 11 THR B C 1
ATOM 920 O O . THR B 1 11 ? 8.617 -21.156 -5.008 1 95.25 11 THR B O 1
ATOM 923 N N . PRO B 1 12 ? 7.914 -22.688 -3.447 1 96.31 12 PRO B N 1
ATOM 924 C CA . PRO B 1 12 ? 7.934 -21.688 -2.379 1 96.31 12 PRO B CA 1
ATOM 925 C C . PRO B 1 12 ? 9.336 -21.422 -1.847 1 96.31 12 PRO B C 1
ATOM 927 O O . PRO B 1 12 ? 9.664 -21.828 -0.729 1 96.31 12 PRO B O 1
ATOM 930 N N . ASP B 1 13 ? 10.094 -20.672 -2.611 1 95.81 13 ASP B N 1
ATOM 931 C CA . ASP B 1 13 ? 11.508 -20.391 -2.352 1 95.81 13 ASP B CA 1
ATOM 932 C C . ASP B 1 13 ? 11.75 -18.891 -2.266 1 95.81 13 ASP B C 1
ATOM 934 O O . ASP B 1 13 ? 11.547 -18.156 -3.24 1 95.81 13 ASP B O 1
ATOM 938 N N . ILE B 1 14 ? 12.289 -1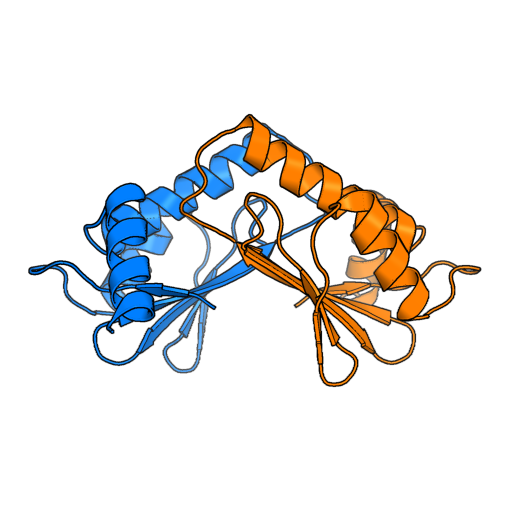8.516 -1.131 1 97.56 14 ILE B N 1
ATOM 939 C CA . ILE B 1 14 ? 12.484 -17.094 -0.892 1 97.56 14 ILE B CA 1
ATOM 940 C C . ILE B 1 14 ? 13.523 -16.547 -1.862 1 97.56 14 ILE B C 1
ATOM 942 O O . ILE B 1 14 ? 13.445 -15.383 -2.279 1 97.56 14 ILE B O 1
ATOM 946 N N . GLU B 1 15 ? 14.453 -17.344 -2.271 1 97.44 15 GLU B N 1
ATOM 947 C CA . GLU B 1 15 ? 15.46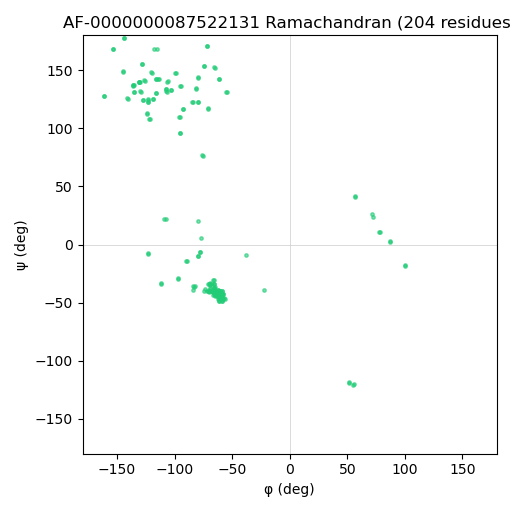1 -16.891 -3.229 1 97.44 15 GLU B CA 1
ATOM 948 C C . GLU B 1 15 ? 14.852 -16.656 -4.605 1 97.44 15 GLU B C 1
ATOM 950 O O . GLU B 1 15 ? 15.281 -15.758 -5.332 1 97.44 15 GLU B O 1
ATOM 955 N N . ARG B 1 16 ? 13.891 -17.438 -4.934 1 97.94 16 ARG B N 1
ATOM 956 C CA . ARG B 1 16 ? 13.148 -17.188 -6.164 1 97.94 16 ARG B CA 1
ATOM 957 C C . ARG B 1 16 ? 12.445 -15.836 -6.121 1 97.94 16 ARG B C 1
ATOM 959 O O . ARG B 1 16 ? 12.453 -15.094 -7.105 1 97.94 16 ARG B O 1
ATOM 966 N N . MET B 1 17 ? 11.891 -15.516 -4.988 1 98.44 17 MET B N 1
ATOM 967 C CA . MET B 1 17 ? 11.219 -14.234 -4.824 1 98.44 17 MET B CA 1
ATOM 968 C C . MET B 1 17 ? 12.211 -13.078 -4.91 1 98.44 17 MET B C 1
ATOM 970 O O . MET B 1 17 ? 11.906 -12.031 -5.48 1 98.44 17 MET B O 1
ATOM 974 N N . ARG B 1 18 ? 13.359 -13.305 -4.348 1 98.56 18 ARG B N 1
ATOM 975 C CA . ARG B 1 18 ? 14.398 -12.281 -4.43 1 98.56 18 ARG B CA 1
ATOM 976 C C . ARG B 1 18 ? 14.734 -11.961 -5.883 1 98.56 18 ARG B C 1
ATOM 978 O O . ARG B 1 18 ? 14.828 -10.797 -6.262 1 98.56 18 ARG B O 1
ATOM 985 N N . ASP B 1 19 ? 14.914 -12.992 -6.652 1 98.56 19 ASP B N 1
ATOM 986 C CA . ASP B 1 19 ? 15.234 -12.812 -8.07 1 98.56 19 ASP B CA 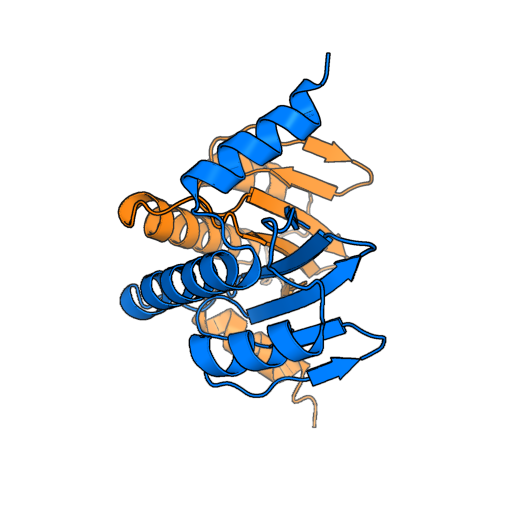1
ATOM 987 C C . ASP B 1 19 ? 14.117 -12.062 -8.797 1 98.56 19 ASP B C 1
ATOM 989 O O . ASP B 1 19 ? 14.391 -11.188 -9.609 1 98.56 19 ASP B O 1
ATOM 993 N N . LEU B 1 20 ? 12.938 -12.43 -8.5 1 98.69 20 LEU B N 1
ATOM 994 C CA . LEU B 1 20 ? 11.789 -11.805 -9.148 1 98.69 20 LEU B CA 1
ATOM 995 C C . LEU B 1 20 ? 11.656 -10.344 -8.742 1 98.69 20 LEU B C 1
ATOM 997 O O . LEU B 1 20 ? 11.312 -9.492 -9.57 1 98.69 20 LEU B O 1
ATOM 1001 N N . LEU B 1 21 ? 11.898 -10.039 -7.461 1 98.75 21 LEU B N 1
ATOM 1002 C CA . LEU B 1 21 ? 11.891 -8.656 -7.016 1 98.75 21 LEU B CA 1
ATOM 1003 C C . LEU B 1 21 ? 12.938 -7.836 -7.758 1 98.75 21 LEU B C 1
ATOM 1005 O O . LEU B 1 21 ? 12.672 -6.711 -8.188 1 98.75 21 LEU B O 1
ATOM 1009 N N . THR B 1 22 ? 14.102 -8.414 -7.93 1 98.56 22 THR B N 1
ATOM 1010 C CA . THR B 1 22 ? 15.172 -7.754 -8.664 1 98.56 22 THR B CA 1
ATOM 1011 C C . THR B 1 22 ? 14.75 -7.5 -10.109 1 98.56 22 THR B C 1
ATOM 1013 O O . THR B 1 22 ? 14.945 -6.398 -10.633 1 98.56 22 THR B O 1
ATOM 1016 N N . GLU B 1 23 ? 14.211 -8.469 -10.719 1 98.62 23 GLU B N 1
ATOM 1017 C CA . GLU B 1 23 ? 13.797 -8.383 -12.117 1 98.62 23 GLU B CA 1
ATOM 1018 C C . GLU B 1 23 ? 12.703 -7.34 -12.305 1 98.62 23 GLU B C 1
ATOM 1020 O O . GLU B 1 23 ? 12.734 -6.559 -13.258 1 98.62 23 GLU B O 1
ATOM 1025 N N . CY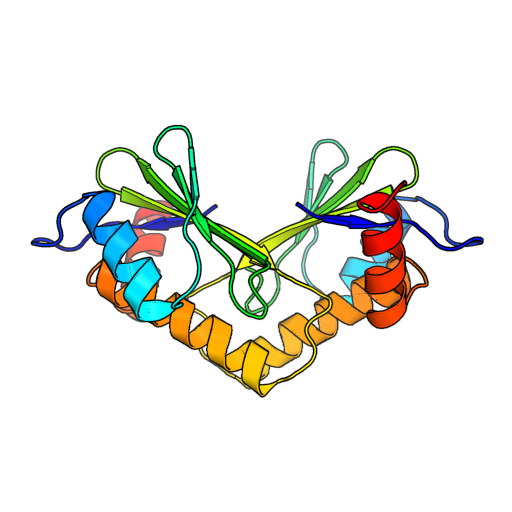S B 1 24 ? 11.734 -7.324 -11.445 1 98.62 24 CYS B N 1
ATOM 1026 C CA . CYS B 1 24 ? 10.531 -6.527 -11.633 1 98.62 24 CYS B CA 1
ATOM 1027 C C . CYS B 1 24 ? 10.75 -5.086 -11.195 1 98.62 24 CYS B C 1
ATOM 1029 O O . CYS B 1 24 ? 10.219 -4.156 -11.805 1 98.62 24 CYS B O 1
ATOM 1031 N N . PHE B 1 25 ? 11.531 -4.871 -10.148 1 98.38 25 PHE B N 1
ATOM 1032 C CA . PHE B 1 25 ? 11.617 -3.531 -9.578 1 98.38 25 PHE B CA 1
ATOM 1033 C C . PHE B 1 25 ? 13 -2.932 -9.812 1 98.38 25 PHE B C 1
ATOM 1035 O O . PHE B 1 25 ? 13.141 -1.711 -9.898 1 98.38 25 PHE B O 1
ATOM 1042 N N . GLY B 1 26 ? 14.031 -3.744 -9.805 1 96.44 26 GLY B N 1
ATOM 1043 C CA . GLY B 1 26 ? 15.375 -3.273 -10.117 1 96.44 26 GLY B CA 1
ATOM 1044 C C . GLY B 1 26 ? 15.977 -2.426 -9.008 1 96.44 26 GLY B C 1
ATOM 1045 O O . GLY B 1 26 ? 16.828 -1.567 -9.273 1 96.44 26 GLY B O 1
ATOM 1046 N N . THR B 1 27 ? 15.539 -2.576 -7.793 1 95.38 27 THR B N 1
ATOM 1047 C CA . THR B 1 27 ? 16.016 -1.796 -6.656 1 95.38 27 THR B CA 1
ATOM 1048 C C . THR B 1 27 ? 16.719 -2.693 -5.641 1 95.38 27 THR B C 1
ATOM 1050 O O . THR B 1 27 ? 16.656 -3.92 -5.742 1 95.38 27 THR B O 1
ATOM 1053 N N . GLU B 1 28 ? 17.359 -2.012 -4.75 1 97.94 28 GLU B N 1
ATOM 1054 C CA . GLU B 1 28 ? 18.031 -2.756 -3.688 1 97.94 28 GLU B CA 1
ATOM 1055 C C . GLU B 1 28 ? 17.031 -3.557 -2.857 1 97.94 28 GLU B C 1
ATOM 1057 O O . GLU B 1 28 ? 15.938 -3.076 -2.566 1 97.94 28 GLU B O 1
ATOM 1062 N N . ILE B 1 29 ? 17.484 -4.816 -2.438 1 98.5 29 ILE B N 1
ATOM 1063 C CA . ILE B 1 29 ? 16.656 -5.688 -1.611 1 98.5 29 ILE B CA 1
ATOM 1064 C C . ILE B 1 29 ? 17.359 -5.941 -0.274 1 98.5 29 ILE B C 1
ATOM 1066 O O . ILE B 1 29 ? 18.516 -6.336 -0.237 1 98.5 29 ILE B O 1
ATOM 1070 N N . LYS B 1 30 ? 16.625 -5.641 0.74 1 98.5 30 LYS B N 1
ATOM 1071 C CA . LYS B 1 30 ? 17.094 -5.965 2.086 1 98.5 30 LYS B CA 1
ATOM 1072 C C . LYS B 1 30 ? 16.453 -7.25 2.596 1 98.5 30 LYS B C 1
ATOM 1074 O O . LYS B 1 30 ? 15.305 -7.551 2.256 1 98.5 30 LYS B O 1
ATOM 1079 N N . GLU B 1 31 ? 17.25 -8.031 3.453 1 97.56 31 GLU B N 1
ATOM 1080 C CA . GLU B 1 31 ? 16.719 -9.25 4.051 1 97.56 31 GLU B CA 1
ATOM 1081 C C . GLU B 1 31 ? 16.906 -9.25 5.566 1 97.56 31 GLU B C 1
ATOM 1083 O O . GLU B 1 31 ? 18 -8.945 6.062 1 97.56 31 GLU B O 1
ATOM 1088 N N . ALA B 1 32 ? 15.844 -9.406 6.219 1 97 32 ALA B N 1
ATOM 1089 C CA . ALA B 1 32 ? 15.867 -9.555 7.672 1 97 32 ALA B CA 1
ATOM 1090 C C . ALA B 1 32 ? 14.852 -10.594 8.141 1 97 32 ALA B C 1
ATOM 1092 O O . ALA B 1 32 ? 13.672 -10.516 7.777 1 97 32 ALA B O 1
ATOM 1093 N N . ASP B 1 33 ? 15.312 -11.641 8.922 1 95 33 ASP B N 1
ATOM 1094 C CA . ASP B 1 33 ? 14.445 -12.641 9.547 1 95 33 ASP B CA 1
ATOM 1095 C C . ASP B 1 33 ? 13.578 -13.344 8.5 1 95 33 ASP B C 1
ATOM 1097 O O . ASP B 1 33 ? 12.367 -13.484 8.688 1 95 33 ASP B O 1
ATOM 1101 N N . GLY B 1 34 ? 14.133 -13.672 7.387 1 94.69 34 GLY B N 1
ATOM 1102 C CA . GLY B 1 34 ? 13.438 -14.414 6.352 1 94.69 34 GLY B CA 1
ATOM 1103 C C . GLY B 1 34 ? 12.484 -13.555 5.535 1 94.69 34 GLY B C 1
ATOM 1104 O O . GLY B 1 34 ? 11.719 -14.078 4.723 1 94.69 34 GLY B O 1
ATOM 1105 N N . LYS B 1 35 ? 12.586 -12.281 5.715 1 98 35 LYS B N 1
ATOM 1106 C CA . LYS B 1 35 ? 11.719 -11.336 5.02 1 98 35 LYS B CA 1
ATOM 1107 C C . LYS B 1 35 ? 12.523 -10.43 4.094 1 98 35 LYS B C 1
ATOM 1109 O O . LYS B 1 35 ? 13.594 -9.945 4.465 1 98 35 LYS B O 1
ATOM 1114 N N . LEU B 1 36 ? 12.039 -10.336 2.852 1 98.75 36 LEU B N 1
ATOM 1115 C CA . LEU B 1 36 ? 12.633 -9.43 1.878 1 98.75 36 LEU B CA 1
ATOM 1116 C C . LEU B 1 36 ? 11.891 -8.102 1.854 1 98.75 36 LEU B C 1
ATOM 1118 O O . LEU B 1 36 ? 10.664 -8.07 1.924 1 98.75 36 LEU B O 1
ATOM 1122 N N . THR B 1 37 ? 12.656 -7.051 1.811 1 98.56 37 THR B N 1
ATOM 1123 C CA . THR B 1 37 ? 12.062 -5.723 1.729 1 98.56 37 THR B CA 1
ATOM 1124 C C . THR B 1 37 ? 12.695 -4.918 0.594 1 98.56 37 THR B C 1
ATOM 1126 O O . THR B 1 37 ? 13.914 -4.93 0.418 1 98.56 37 THR B O 1
ATOM 1129 N N . THR B 1 38 ? 11.867 -4.301 -0.219 1 98.25 38 THR B N 1
ATOM 1130 C CA . THR B 1 38 ? 12.32 -3.373 -1.25 1 98.25 38 THR B CA 1
ATOM 1131 C C . THR B 1 38 ? 11.328 -2.225 -1.414 1 98.25 38 THR B C 1
ATOM 1133 O O . THR B 1 38 ? 10.375 -2.105 -0.643 1 98.25 38 THR B O 1
ATOM 1136 N N . SER B 1 39 ? 11.617 -1.28 -2.281 1 97.75 39 SER B N 1
ATOM 1137 C CA . SER B 1 39 ? 10.758 -0.136 -2.572 1 97.75 39 SER B CA 1
ATOM 1138 C C . SER B 1 39 ? 10.844 0.262 -4.043 1 97.75 39 SER B C 1
ATOM 1140 O O . SER B 1 39 ? 11.852 0.01 -4.699 1 97.75 39 SER B O 1
ATOM 1142 N N . TYR B 1 40 ? 9.695 0.788 -4.516 1 97.94 40 TYR B N 1
ATOM 1143 C CA . TYR B 1 40 ? 9.664 1.285 -5.887 1 97.94 40 TYR B CA 1
ATOM 1144 C C . TYR B 1 40 ? 8.484 2.225 -6.098 1 97.94 40 TYR B C 1
ATOM 1146 O O . TYR B 1 40 ? 7.336 1.864 -5.816 1 97.94 40 TYR B O 1
ATOM 1154 N N . GLY B 1 41 ? 8.773 3.375 -6.602 1 96.81 41 GLY B N 1
ATOM 1155 C CA . GLY B 1 41 ? 7.719 4.305 -6.965 1 96.81 41 GLY B CA 1
ATOM 1156 C C . GLY B 1 41 ? 6.777 4.613 -5.812 1 96.81 41 GLY B C 1
ATOM 1157 O O . GLY B 1 41 ? 7.219 5.016 -4.734 1 96.81 41 GLY B O 1
ATOM 1158 N N . VAL B 1 42 ? 5.477 4.293 -6.047 1 96.62 42 VAL B N 1
ATOM 1159 C CA . VAL B 1 42 ? 4.441 4.637 -5.078 1 96.62 42 VAL B CA 1
ATOM 1160 C C . VAL B 1 42 ? 4.438 3.621 -3.941 1 96.62 42 VAL B C 1
ATOM 1162 O O . VAL B 1 42 ? 3.771 3.82 -2.924 1 96.62 42 VAL B O 1
ATOM 1165 N N . LEU B 1 43 ? 5.184 2.559 -4.121 1 97.12 43 LEU B N 1
ATOM 1166 C CA . LEU B 1 43 ? 5.305 1.558 -3.068 1 97.12 43 LEU B CA 1
ATOM 1167 C C . LEU B 1 43 ? 6.547 1.811 -2.219 1 97.12 43 LEU B C 1
ATOM 1169 O O . LEU B 1 43 ? 7.633 1.321 -2.537 1 97.12 43 LEU B O 1
ATOM 1173 N N . LYS B 1 44 ? 6.309 2.477 -1.154 1 95.31 44 LYS B N 1
ATOM 1174 C CA . LYS B 1 44 ? 7.391 2.83 -0.239 1 95.31 44 LYS B CA 1
ATOM 1175 C C . LYS B 1 44 ? 8.055 1.584 0.336 1 95.31 44 LYS B C 1
ATOM 1177 O O . LYS B 1 44 ? 9.266 1.574 0.581 1 95.31 44 LYS B O 1
ATOM 1182 N N . GLU B 1 45 ? 7.242 0.646 0.623 1 96.44 45 GLU B N 1
ATOM 1183 C CA . GLU B 1 45 ? 7.727 -0.655 1.077 1 96.44 45 GLU B CA 1
ATOM 1184 C C . GLU B 1 45 ? 6.98 -1.793 0.386 1 96.44 45 GLU B C 1
ATOM 1186 O O . GLU B 1 45 ? 5.762 -1.724 0.201 1 96.44 45 GLU B O 1
ATOM 1191 N N . ILE B 1 46 ? 7.734 -2.742 0.009 1 97.56 46 ILE B N 1
ATOM 1192 C CA . ILE B 1 46 ? 7.238 -4.051 -0.394 1 97.56 46 ILE B CA 1
ATOM 1193 C C . ILE B 1 46 ? 7.895 -5.137 0.456 1 97.56 46 ILE B C 1
ATOM 1195 O O . ILE B 1 46 ? 9.117 -5.324 0.401 1 97.56 46 ILE B O 1
ATOM 1199 N N . ASN B 1 47 ? 7.137 -5.75 1.237 1 97.56 47 ASN B N 1
ATOM 1200 C CA . ASN B 1 47 ? 7.617 -6.836 2.086 1 97.56 47 ASN B CA 1
ATOM 1201 C C . ASN B 1 47 ? 7.141 -8.195 1.583 1 97.56 47 ASN B C 1
ATOM 1203 O O . ASN B 1 47 ? 5.953 -8.383 1.313 1 97.56 47 ASN B O 1
ATOM 1207 N N . VAL B 1 48 ? 8.117 -9.102 1.502 1 98.38 48 VAL B N 1
ATOM 1208 C CA . VAL B 1 48 ? 7.812 -10.406 0.927 1 98.38 48 VAL B CA 1
ATOM 1209 C C . VAL B 1 48 ? 8.43 -11.508 1.793 1 98.38 48 VAL B C 1
ATOM 1211 O O . VAL B 1 48 ? 9.594 -11.422 2.182 1 98.38 48 VAL B O 1
ATOM 1214 N N . TRP B 1 49 ? 7.656 -12.469 2.104 1 98.31 49 TRP B N 1
ATOM 1215 C CA . TRP B 1 49 ? 8.164 -13.641 2.803 1 98.31 49 TRP B CA 1
ATOM 1216 C C . TRP B 1 49 ? 7.301 -14.867 2.51 1 98.31 49 TRP B C 1
ATOM 1218 O O . TRP B 1 49 ? 6.25 -14.75 1.872 1 98.31 49 TRP B O 1
ATOM 1228 N N . MET B 1 50 ? 7.848 -16.016 2.922 1 97.75 50 MET B N 1
ATOM 1229 C CA . MET B 1 50 ? 7.094 -17.25 2.771 1 97.75 50 MET B CA 1
ATOM 1230 C C . MET B 1 50 ? 6.5 -17.688 4.105 1 97.75 50 MET B C 1
ATOM 1232 O O . MET B 1 50 ? 7.152 -17.594 5.145 1 97.75 50 MET B O 1
ATOM 1236 N N . ASN B 1 51 ? 5.297 -18.031 4.094 1 95.81 51 ASN B N 1
ATOM 1237 C CA . ASN B 1 51 ? 4.621 -18.688 5.207 1 95.81 51 ASN B CA 1
ATOM 1238 C C . ASN B 1 51 ? 4.027 -20.031 4.785 1 95.81 51 ASN B C 1
ATOM 1240 O O . ASN B 1 51 ? 2.988 -20.078 4.125 1 95.81 51 ASN B O 1
ATOM 1244 N N . ALA B 1 52 ? 4.703 -21.094 5.289 1 89.31 52 ALA B N 1
ATOM 1245 C CA . ALA B 1 52 ? 4.387 -22.438 4.781 1 89.31 52 ALA B CA 1
ATOM 1246 C C . ALA B 1 52 ? 4.445 -22.469 3.256 1 89.31 52 ALA B C 1
ATOM 1248 O O . ALA B 1 52 ? 5.473 -22.141 2.66 1 89.31 52 ALA B O 1
ATOM 1249 N N . LYS B 1 53 ? 3.512 -22.719 2.516 1 93.19 53 LYS B N 1
ATOM 1250 C CA . LYS B 1 53 ? 3.543 -22.875 1.063 1 93.19 53 LYS B CA 1
ATOM 1251 C C . LYS B 1 53 ? 2.857 -21.688 0.375 1 93.19 53 LYS B C 1
ATOM 1253 O O . LYS B 1 53 ? 2.531 -21.766 -0.812 1 93.19 53 LYS B O 1
ATOM 1258 N N . LYS B 1 54 ? 2.795 -20.594 1.132 1 96.69 54 LYS B N 1
ATOM 1259 C CA . LYS B 1 54 ? 2.127 -19.422 0.561 1 96.69 54 LYS B CA 1
ATOM 1260 C C . LYS B 1 54 ? 3.076 -18.234 0.472 1 96.69 54 LYS B C 1
ATOM 1262 O O . LYS B 1 54 ? 3.975 -18.094 1.304 1 96.69 54 LYS B O 1
ATOM 1267 N N . LEU B 1 55 ? 2.85 -17.453 -0.531 1 98 55 LEU B N 1
ATOM 1268 C CA . LEU B 1 55 ? 3.527 -16.156 -0.659 1 98 55 LEU B CA 1
ATOM 1269 C C . LEU B 1 55 ? 2.799 -15.078 0.133 1 98 55 LEU B C 1
ATOM 1271 O O . LEU B 1 55 ? 1.605 -14.852 -0.073 1 98 55 LEU B O 1
ATOM 1275 N N . CYS B 1 56 ? 3.484 -14.445 1.042 1 97 56 CYS B N 1
ATOM 1276 C CA . CYS B 1 56 ? 2.926 -13.336 1.807 1 97 56 CYS B CA 1
ATOM 1277 C C . CYS B 1 56 ? 3.535 -12.016 1.369 1 97 56 CYS B C 1
ATOM 1279 O O . CYS B 1 56 ? 4.746 -11.922 1.155 1 97 56 CYS B O 1
ATOM 1281 N N . VAL B 1 57 ? 2.668 -11 1.17 1 96.88 57 VAL B N 1
ATOM 1282 C CA . VAL B 1 57 ? 3.119 -9.68 0.729 1 96.88 57 VAL B CA 1
ATOM 1283 C C . VAL B 1 57 ? 2.414 -8.594 1.537 1 96.88 57 VAL B C 1
ATOM 1285 O O . VAL B 1 57 ? 1.219 -8.703 1.825 1 96.88 57 VAL B O 1
ATOM 1288 N N . ASP B 1 58 ? 3.141 -7.633 1.938 1 94.75 58 ASP B N 1
ATOM 1289 C CA . ASP B 1 58 ? 2.635 -6.406 2.543 1 94.75 58 ASP B CA 1
ATOM 1290 C C . ASP B 1 58 ? 3.242 -5.176 1.875 1 94.75 58 ASP B C 1
ATOM 1292 O O . ASP B 1 58 ? 4.434 -5.156 1.557 1 94.75 58 ASP B O 1
ATOM 1296 N N . THR B 1 59 ? 2.414 -4.195 1.69 1 96.06 59 THR B N 1
ATOM 1297 C CA . THR B 1 59 ? 2.928 -2.98 1.065 1 96.06 59 THR B CA 1
ATOM 1298 C C . THR B 1 59 ? 2.576 -1.752 1.897 1 96.06 59 THR B C 1
ATOM 1300 O O . THR B 1 59 ? 1.676 -1.804 2.738 1 96.06 59 THR B O 1
ATOM 1303 N N . VAL B 1 60 ? 3.363 -0.728 1.738 1 94.12 60 VAL B N 1
ATOM 1304 C CA . VAL B 1 60 ? 3.07 0.615 2.229 1 94.12 60 VAL B CA 1
ATOM 1305 C C . VAL B 1 60 ? 3.09 1.605 1.066 1 94.12 60 VAL B C 1
ATOM 1307 O O . VAL B 1 60 ? 4.078 1.69 0.332 1 94.12 60 VAL B O 1
ATOM 1310 N N . ALA B 1 61 ? 2.027 2.303 0.917 1 94.75 61 ALA B N 1
ATOM 1311 C CA . ALA B 1 61 ? 1.952 3.283 -0.161 1 94.75 61 ALA B CA 1
ATOM 1312 C C . ALA B 1 61 ? 2.676 4.574 0.218 1 94.75 61 ALA B C 1
ATOM 1314 O O . ALA B 1 61 ? 2.639 4.996 1.377 1 94.75 61 ALA B O 1
ATOM 1315 N N . ASP B 1 62 ? 3.342 5.215 -0.812 1 93.38 62 ASP B N 1
ATOM 1316 C CA . ASP B 1 62 ? 3.965 6.527 -0.667 1 93.38 62 ASP B CA 1
ATOM 1317 C C . ASP B 1 62 ? 3.037 7.633 -1.162 1 93.38 62 ASP B C 1
ATOM 1319 O O . ASP B 1 62 ? 2.932 7.871 -2.367 1 93.38 62 ASP B O 1
ATOM 1323 N N . SER B 1 63 ? 2.559 8.359 -0.297 1 88.12 63 SER B N 1
ATOM 1324 C CA . SER B 1 63 ? 1.54 9.359 -0.6 1 88.12 63 SER B CA 1
ATOM 1325 C C . SER B 1 63 ? 2.156 10.602 -1.23 1 88.12 63 SER B C 1
ATOM 1327 O O . SER B 1 63 ? 1.438 11.508 -1.651 1 88.12 63 SER B O 1
ATOM 1329 N N . THR B 1 64 ? 3.404 10.648 -1.276 1 91.19 64 THR B N 1
ATOM 1330 C CA . THR B 1 64 ? 4.051 11.836 -1.812 1 91.19 64 THR B CA 1
ATOM 1331 C C . THR B 1 64 ? 4.246 11.719 -3.32 1 91.19 64 THR B C 1
ATOM 1333 O O . THR B 1 64 ? 4.555 12.703 -3.992 1 91.19 64 THR B O 1
ATOM 1336 N N . VAL B 1 65 ? 4.098 10.531 -3.844 1 93.19 65 VAL B N 1
ATOM 1337 C CA . VAL B 1 65 ? 4.246 10.312 -5.277 1 93.19 65 VAL B CA 1
ATOM 1338 C C . VAL B 1 65 ? 2.967 10.727 -6 1 93.19 65 VAL B C 1
ATOM 1340 O O . VAL B 1 65 ? 1.892 10.188 -5.73 1 93.19 65 VAL B O 1
ATOM 1343 N N . THR B 1 66 ? 3.113 11.688 -6.984 1 93.62 66 THR B N 1
ATOM 1344 C CA . THR B 1 66 ? 1.923 12.219 -7.641 1 93.62 66 THR B CA 1
ATOM 1345 C C . THR B 1 66 ? 2.006 12.023 -9.156 1 93.62 66 THR B C 1
ATOM 1347 O O . THR B 1 66 ? 1.04 12.281 -9.875 1 93.62 66 THR B O 1
ATOM 1350 N N . ASP B 1 67 ? 3.174 11.57 -9.602 1 96.44 67 ASP B N 1
ATOM 1351 C CA . ASP B 1 67 ? 3.35 11.336 -11.031 1 96.44 67 ASP B CA 1
ATOM 1352 C C . ASP B 1 67 ? 2.543 10.117 -11.492 1 96.44 67 ASP B C 1
ATOM 1354 O O . ASP B 1 67 ? 2.84 8.984 -11.102 1 96.44 67 ASP B O 1
ATOM 1358 N N . ASP B 1 68 ? 1.584 10.32 -12.383 1 97.12 68 ASP B N 1
ATOM 1359 C CA . ASP B 1 68 ? 0.668 9.273 -12.836 1 97.12 68 ASP B CA 1
ATOM 1360 C C . ASP B 1 68 ? 1.43 8.109 -13.453 1 97.12 68 ASP B C 1
ATOM 1362 O O . ASP B 1 68 ? 1.085 6.945 -13.234 1 97.12 68 ASP B O 1
ATOM 1366 N N . ALA B 1 69 ? 2.438 8.469 -14.203 1 98.06 69 ALA B N 1
ATOM 1367 C CA . ALA B 1 69 ? 3.195 7.422 -14.883 1 98.06 69 ALA B CA 1
ATOM 1368 C C . ALA B 1 69 ? 3.916 6.527 -13.883 1 98.06 69 ALA B C 1
ATOM 1370 O O . ALA B 1 69 ? 3.99 5.309 -14.062 1 98.06 69 ALA B O 1
ATOM 1371 N N . VAL B 1 70 ? 4.422 7.113 -12.82 1 98 70 VAL B N 1
ATOM 1372 C CA . VAL B 1 70 ? 5.129 6.359 -11.797 1 98 70 VAL B CA 1
ATOM 1373 C C . VAL B 1 70 ? 4.141 5.488 -11.016 1 98 70 VAL B C 1
ATOM 1375 O O . VAL B 1 70 ? 4.434 4.332 -10.711 1 98 70 VAL B O 1
ATOM 1378 N N . ILE B 1 71 ? 3.006 6.078 -10.758 1 98 71 ILE B N 1
ATOM 1379 C CA . ILE B 1 71 ? 1.974 5.367 -10.016 1 98 71 ILE B CA 1
ATOM 1380 C C . ILE B 1 71 ? 1.54 4.125 -10.797 1 98 71 ILE B C 1
ATOM 1382 O O . ILE B 1 71 ? 1.511 3.021 -10.25 1 98 71 ILE B O 1
ATOM 1386 N N . LEU B 1 72 ? 1.267 4.273 -12.047 1 98.06 72 LEU B N 1
ATOM 1387 C CA . LEU B 1 72 ? 0.776 3.178 -12.875 1 98.06 72 LEU B CA 1
ATOM 1388 C C . LEU B 1 72 ? 1.868 2.135 -13.102 1 98.06 72 LEU B C 1
ATOM 1390 O O . LEU B 1 72 ? 1.599 0.933 -13.07 1 98.06 72 LEU B O 1
ATOM 1394 N N . ASP B 1 73 ? 3.059 2.627 -13.273 1 98.19 73 ASP B N 1
ATOM 1395 C CA . ASP B 1 73 ? 4.176 1.707 -13.469 1 98.19 73 ASP B CA 1
ATOM 1396 C C . ASP B 1 73 ? 4.422 0.866 -12.219 1 98.19 73 ASP B C 1
ATOM 1398 O O . ASP B 1 73 ? 4.723 -0.326 -12.32 1 98.19 73 ASP B O 1
ATOM 1402 N N . SER B 1 74 ? 4.355 1.481 -11.031 1 98.19 74 SER B N 1
ATOM 1403 C CA . SER B 1 74 ? 4.531 0.765 -9.773 1 98.19 74 SER B CA 1
ATOM 1404 C C . SER B 1 74 ? 3.537 -0.383 -9.648 1 98.19 74 SER B C 1
ATOM 1406 O O . SER B 1 74 ? 3.912 -1.5 -9.289 1 98.19 74 SER B O 1
ATOM 1408 N N . ASN B 1 75 ? 2.303 -0.103 -9.945 1 97.44 75 ASN B N 1
ATOM 1409 C CA . ASN B 1 75 ? 1.256 -1.115 -9.852 1 97.44 75 ASN B CA 1
ATOM 1410 C C . ASN B 1 75 ? 1.473 -2.24 -10.859 1 97.44 75 ASN B C 1
ATOM 1412 O O . ASN B 1 75 ? 1.269 -3.414 -10.539 1 97.44 75 ASN B O 1
ATOM 1416 N N . LYS B 1 76 ? 1.863 -1.817 -12.07 1 97.38 76 LYS B N 1
ATOM 1417 C CA . LYS B 1 76 ? 2.102 -2.811 -13.117 1 97.38 76 LYS B CA 1
ATOM 1418 C C . LYS B 1 76 ? 3.227 -3.764 -12.719 1 97.38 76 LYS B C 1
ATOM 1420 O O . LYS B 1 76 ? 3.105 -4.98 -12.891 1 97.38 76 LYS B O 1
ATOM 1425 N N . ARG B 1 77 ? 4.277 -3.229 -12.219 1 98.25 77 ARG B N 1
ATOM 1426 C CA . ARG B 1 77 ? 5.41 -4.051 -11.812 1 98.25 77 ARG B CA 1
ATOM 1427 C C . ARG B 1 77 ? 5.035 -4.969 -10.656 1 98.25 77 ARG B C 1
ATOM 1429 O O . ARG B 1 77 ? 5.441 -6.133 -10.617 1 98.25 77 ARG B O 1
ATOM 1436 N N . PHE B 1 78 ? 4.277 -4.426 -9.742 1 98.19 78 PHE B N 1
ATOM 1437 C CA . PHE B 1 78 ? 3.83 -5.211 -8.602 1 98.19 78 PHE B CA 1
ATOM 1438 C C . PHE B 1 78 ? 2.975 -6.391 -9.055 1 98.19 78 PHE B C 1
ATOM 1440 O O . PHE B 1 78 ? 3.168 -7.516 -8.594 1 98.19 78 PHE B O 1
ATOM 1447 N N . ARG B 1 79 ? 2.09 -6.152 -9.961 1 96.94 79 ARG B N 1
ATOM 1448 C CA . ARG B 1 79 ? 1.249 -7.211 -10.508 1 96.94 79 ARG B CA 1
ATOM 1449 C C . ARG B 1 79 ? 2.088 -8.25 -11.25 1 96.94 79 ARG B C 1
ATOM 1451 O O . ARG B 1 79 ? 1.854 -9.453 -11.117 1 96.94 79 ARG B O 1
ATOM 1458 N N . THR B 1 80 ? 3.025 -7.738 -12 1 98.12 80 THR B N 1
ATOM 1459 C CA . THR B 1 80 ? 3.902 -8.648 -12.734 1 98.12 80 THR B CA 1
ATOM 1460 C C . THR B 1 80 ? 4.664 -9.555 -11.773 1 98.12 80 THR B C 1
ATOM 1462 O O . THR B 1 80 ? 4.793 -10.758 -12.016 1 98.12 80 THR B O 1
ATOM 1465 N N . PHE B 1 81 ? 5.125 -9.008 -10.656 1 98.69 81 PHE B N 1
ATOM 1466 C CA . PHE B 1 81 ? 5.805 -9.789 -9.633 1 98.69 81 PHE B CA 1
ATOM 1467 C C . PHE B 1 81 ? 4.898 -10.898 -9.109 1 98.69 81 PHE B C 1
ATOM 1469 O O . PHE B 1 81 ? 5.32 -12.047 -8.992 1 98.69 81 PHE B O 1
ATOM 1476 N N . LEU B 1 82 ? 3.701 -10.555 -8.859 1 98.19 82 LEU B N 1
ATOM 1477 C CA . LEU B 1 82 ? 2.766 -11.531 -8.312 1 98.19 82 LEU B CA 1
ATOM 1478 C C . LEU B 1 82 ? 2.432 -12.602 -9.344 1 98.19 82 LEU B C 1
ATOM 1480 O O . LEU B 1 82 ? 2.322 -13.789 -9.008 1 98.19 82 LEU B O 1
ATOM 1484 N N . ASP B 1 83 ? 2.266 -12.18 -10.57 1 98.06 83 ASP B N 1
ATOM 1485 C CA . ASP B 1 83 ? 1.994 -13.141 -11.633 1 98.06 83 ASP B CA 1
ATOM 1486 C C . ASP B 1 83 ? 3.113 -14.172 -11.742 1 98.06 83 ASP B C 1
ATOM 1488 O O . ASP B 1 83 ? 2.855 -15.383 -11.742 1 98.06 83 ASP B O 1
ATOM 1492 N N . LYS B 1 84 ? 4.281 -13.672 -11.766 1 98.31 84 LYS B N 1
ATOM 1493 C CA . LYS B 1 84 ? 5.441 -14.547 -11.922 1 98.31 84 LYS B CA 1
ATOM 1494 C C . LYS B 1 84 ? 5.688 -15.352 -10.648 1 98.31 84 LYS B C 1
ATOM 1496 O O . LYS B 1 84 ? 6.066 -16.531 -10.719 1 98.31 84 LYS B O 1
ATOM 1501 N N . GLY B 1 85 ? 5.531 -14.758 -9.539 1 98.25 85 GLY B N 1
ATOM 1502 C CA . GLY B 1 85 ? 5.781 -15.406 -8.266 1 98.25 85 GLY B CA 1
ATOM 1503 C C . GLY B 1 85 ? 4.812 -16.531 -7.969 1 98.25 85 GLY B C 1
ATOM 1504 O O . GLY B 1 85 ? 5.215 -17.594 -7.488 1 98.25 85 GLY B O 1
ATOM 1505 N N . THR B 1 86 ? 3.564 -16.312 -8.297 1 98.06 86 THR B N 1
ATOM 1506 C CA . THR B 1 86 ? 2.537 -17.266 -7.891 1 98.06 86 THR B CA 1
ATOM 1507 C C . THR B 1 86 ? 2.23 -18.234 -9.023 1 98.06 86 THR B C 1
ATOM 1509 O O . THR B 1 86 ? 1.728 -19.344 -8.789 1 98.06 86 THR B O 1
ATOM 1512 N N . GLY B 1 87 ? 2.406 -17.734 -10.242 1 98.25 87 GLY B N 1
ATOM 1513 C CA . GLY B 1 87 ? 1.969 -18.484 -11.414 1 98.25 87 GLY B CA 1
ATOM 1514 C C . GLY B 1 87 ? 0.518 -18.234 -11.773 1 98.25 87 GLY B C 1
ATOM 1515 O O . GLY B 1 87 ? -0.015 -18.844 -12.695 1 98.25 87 GLY B O 1
ATOM 1516 N N . TYR B 1 88 ? -0.139 -17.344 -11.039 1 97.31 88 TYR B N 1
ATOM 1517 C CA . TYR B 1 88 ? -1.544 -17.016 -11.25 1 97.31 88 TYR B CA 1
ATOM 1518 C C . TYR B 1 88 ? -1.701 -15.57 -11.719 1 97.31 88 TYR B C 1
ATOM 1520 O O . TYR B 1 88 ? -1.001 -14.672 -11.242 1 97.31 88 TYR B O 1
ATOM 1528 N N . SER B 1 89 ? -2.723 -15.383 -12.68 1 95.94 89 SER B N 1
ATOM 1529 C CA . SER B 1 89 ? -3.133 -14.031 -13.039 1 95.94 89 SER B CA 1
ATOM 1530 C C . SER B 1 89 ? -3.916 -13.375 -11.906 1 95.94 89 SER B C 1
ATOM 1532 O O . SER B 1 89 ? -4.336 -14.047 -10.961 1 95.94 89 SER B O 1
ATOM 1534 N N . SER B 1 90 ? -4.133 -12.125 -12.109 1 92.31 90 SER B N 1
ATOM 1535 C CA . SER B 1 90 ? -4.953 -11.391 -11.148 1 92.31 90 SER B CA 1
ATOM 1536 C C . SER B 1 90 ? -6.336 -12.016 -11.016 1 92.31 90 SER B C 1
ATOM 1538 O O . SER B 1 90 ? -6.84 -12.188 -9.906 1 92.31 90 SER B O 1
ATOM 1540 N N . LYS B 1 91 ? -6.844 -12.352 -12.094 1 92.62 91 LYS B N 1
ATOM 1541 C CA . LYS B 1 91 ? -8.172 -12.953 -12.102 1 92.62 91 LYS B CA 1
ATOM 1542 C C . LYS B 1 91 ? -8.172 -14.281 -11.344 1 92.62 91 LYS B C 1
ATOM 1544 O O . LYS B 1 91 ? -9.094 -14.562 -10.57 1 92.62 91 LYS B O 1
ATOM 1549 N N . ASP B 1 92 ? -7.188 -15.07 -11.562 1 94.75 92 ASP B N 1
ATOM 1550 C CA . ASP B 1 92 ? -7.082 -16.359 -10.883 1 94.75 92 ASP B CA 1
ATOM 1551 C C . ASP B 1 92 ? -6.871 -16.172 -9.383 1 94.75 92 ASP B C 1
ATOM 1553 O O . ASP B 1 92 ? -7.422 -16.938 -8.578 1 94.75 92 ASP B O 1
ATOM 1557 N N . ARG B 1 93 ? -6.16 -15.227 -9.031 1 93.5 93 ARG B N 1
ATOM 1558 C CA . ARG B 1 93 ? -5.906 -14.969 -7.613 1 93.5 93 ARG B CA 1
ATOM 1559 C C . ARG B 1 93 ? -7.18 -14.516 -6.906 1 93.5 93 ARG B C 1
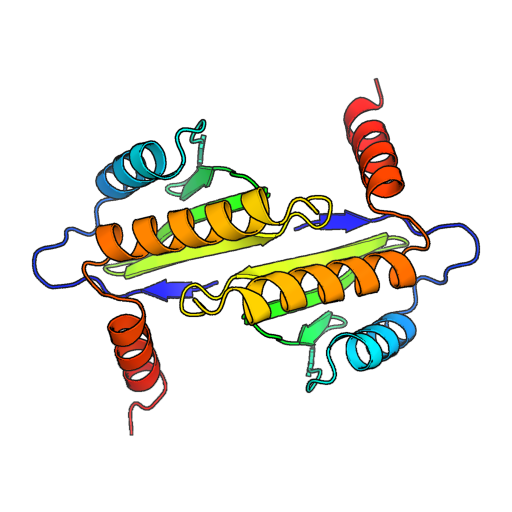ATOM 1561 O O . ARG B 1 93 ? -7.402 -14.852 -5.742 1 93.5 93 ARG B O 1
ATOM 1568 N N . ILE B 1 94 ? -8.008 -13.797 -7.617 1 88.75 94 ILE B N 1
ATOM 1569 C CA . ILE B 1 94 ? -9.289 -13.391 -7.059 1 88.75 94 ILE B CA 1
ATOM 1570 C C . ILE B 1 94 ? -10.156 -14.625 -6.809 1 88.75 94 ILE B C 1
ATOM 1572 O O . ILE B 1 94 ? -10.758 -14.758 -5.742 1 88.75 94 ILE B O 1
ATOM 1576 N N . LYS B 1 95 ? -10.141 -15.508 -7.785 1 91.25 95 LYS B N 1
ATOM 1577 C CA . LYS B 1 95 ? -10.906 -16.734 -7.664 1 91.25 95 LYS B CA 1
ATOM 1578 C C . LYS B 1 95 ? -10.406 -17.594 -6.5 1 91.25 95 LYS B C 1
ATOM 1580 O O . LYS B 1 95 ? -11.203 -18.125 -5.723 1 91.25 95 LYS B O 1
ATOM 1585 N N . ASN B 1 96 ? -9.156 -17.641 -6.383 1 90.75 96 ASN B N 1
ATOM 1586 C CA . ASN B 1 96 ? -8.555 -18.422 -5.309 1 90.75 96 ASN B CA 1
ATOM 1587 C C . ASN B 1 96 ? -8.883 -17.828 -3.939 1 90.75 96 ASN B C 1
ATOM 1589 O O . ASN B 1 96 ? -9.156 -18.578 -2.992 1 90.75 96 ASN B O 1
ATOM 1593 N N . ALA B 1 97 ? -8.812 -16.5 -3.807 1 86.06 97 ALA B N 1
ATOM 1594 C CA . ALA B 1 97 ? -9.109 -15.812 -2.553 1 86.06 97 ALA B CA 1
ATOM 1595 C C . ALA B 1 97 ? -10.555 -16.062 -2.125 1 86.06 97 ALA B C 1
ATOM 1597 O O . ALA B 1 97 ? -10.836 -16.25 -0.939 1 86.06 97 ALA B O 1
ATOM 1598 N N . LYS B 1 98 ? -11.445 -16.047 -3.078 1 85.38 98 LYS B N 1
ATOM 1599 C CA . LYS B 1 98 ? -12.852 -16.266 -2.775 1 85.38 98 LYS B CA 1
ATOM 1600 C C . LYS B 1 98 ? -13.086 -17.688 -2.271 1 85.38 98 LYS B C 1
ATOM 1602 O O . LYS B 1 98 ? -13.914 -17.906 -1.384 1 85.38 98 LYS B O 1
ATOM 1607 N N . LYS B 1 99 ? -12.367 -18.562 -2.764 1 87.12 99 LYS B N 1
ATOM 1608 C CA . LYS B 1 99 ? -12.5 -19.969 -2.355 1 87.12 99 LYS B CA 1
ATOM 1609 C C . LYS B 1 99 ? -11.992 -20.172 -0.934 1 87.12 99 LYS B C 1
ATOM 1611 O O . LYS B 1 99 ? -12.508 -21.016 -0.196 1 87.12 99 LYS B O 1
ATOM 1616 N N . GLU B 1 100 ? -11.07 -19.469 -0.658 1 79.12 100 GLU B N 1
ATOM 1617 C CA . GLU B 1 100 ? -10.484 -19.609 0.674 1 79.12 100 GLU B CA 1
ATOM 1618 C C . GLU B 1 100 ? -11.391 -18.984 1.736 1 79.12 100 GLU B C 1
ATOM 1620 O O . GLU B 1 100 ? -11.414 -19.438 2.883 1 79.12 100 GLU B O 1
ATOM 1625 N N . VAL B 1 101 ? -11.984 -17.875 1.457 1 68.31 101 VAL B N 1
ATOM 1626 C CA . VAL B 1 101 ? -12.852 -17.219 2.43 1 68.31 101 VAL B CA 1
ATOM 1627 C C . VAL B 1 101 ? -14.242 -17.844 2.383 1 68.31 101 VAL B C 1
ATOM 1629 O O . VAL B 1 101 ? -14.992 -17.781 3.357 1 68.31 101 VAL B O 1
ATOM 1632 N N . GLY B 1 102 ? -14.688 -18.219 1.127 1 62.84 102 GLY B N 1
ATOM 1633 C CA . GLY B 1 102 ? -15.984 -18.875 1.007 1 62.84 102 GLY B CA 1
ATOM 1634 C C . GLY B 1 102 ? -15.938 -20.359 1.347 1 62.84 102 GLY B C 1
ATOM 1635 O O . GLY B 1 102 ? -16.938 -21.062 1.192 1 62.84 102 GLY B O 1
ATOM 1636 N N . GLY B 1 103 ? -15.141 -21.109 2.002 1 46.06 103 GLY B N 1
ATOM 1637 C CA . GLY B 1 103 ? -15.227 -22.516 2.346 1 46.06 103 GLY B CA 1
ATOM 1638 C C . GLY B 1 103 ? -16.641 -23.047 2.318 1 46.06 103 GLY B C 1
ATOM 1639 O O . GLY B 1 103 ? -16.859 -24.266 2.383 1 46.06 103 GLY B O 1
ATOM 1640 N N . GLU B 1 104 ? -17.891 -22.562 2.688 1 37.69 104 GLU B N 1
ATOM 1641 C CA . GLU B 1 104 ? -18.969 -23.547 2.785 1 37.69 104 GLU B CA 1
ATOM 1642 C C . GLU B 1 104 ? -19.344 -24.078 1.411 1 37.69 104 GLU B C 1
ATOM 1644 O O . GLU B 1 104 ? -19.266 -23.359 0.411 1 37.69 104 GLU B O 1
#

Radius of gyration: 17.67 Å; Cα contacts (8 Å, |Δi|>4): 367; chains: 2; bounding box: 41×50×35 Å

Solvent-accessible surface area (backbone atoms only — not comparable to full-atom values): 11302 Å² total; per-residue (Å²): 119,46,77,35,72,46,35,91,91,47,73,82,42,69,68,59,50,51,53,43,48,38,72,54,63,66,45,73,74,45,77,58,95,76,28,37,37,34,51,45,74,29,30,57,32,38,36,39,36,70,57,86,70,26,46,33,41,41,36,26,69,33,68,63,62,76,55,65,67,46,44,53,48,33,53,51,34,52,34,50,38,48,29,68,64,21,67,38,52,52,69,51,47,52,55,52,53,47,51,68,74,49,66,122,118,47,77,36,71,47,34,91,91,45,72,82,42,69,67,58,51,50,53,42,47,39,71,52,66,66,46,72,74,46,78,58,96,78,28,38,36,34,51,46,72,29,30,57,32,39,36,39,36,69,58,86,70,25,47,32,42,39,36,24,70,33,68,64,63,77,54,64,68,46,44,55,49,34,53,51,32,53,35,50,37,47,27,67,64,21,66,39,51,52,68,51,48,51,54,52,52,48,52,67,74,47,67,125

pLDDT: mean 94.21, std 9.11, range [37.69, 98.75]

Sequence (208 aa):
MQEYKLKRGYTPDIERMRDLLTECFGTEIKEADGKLTTSYGVLKEINVWMNAKKLCVDTVADSTVTDDAVILDSNKRFRTFLDKGTGYSSKDRIKNAKKEVGGEMQEYKLKRGYTPDIERMRDLLTECFGTEIKEADGKLTTSYGVLKEINVWMNAKKLCVDTVADSTVTDDAVILDSNKRFRTFLDKGTGYSSKDRIKNAKKEVGGE

Nearest PDB structures (foldseek):
  2joi-assembly1_A  TM=7.531E-01  e=1.441E-04  Thermoplasma acidophilum
  7kek-assembly1_F  TM=4.380E-01  e=4.782E+00  Tetrahymena thermophila
  2joi-assembly1_A  TM=7.533E-01  e=1.353E-04  Thermoplasma acidophilum
  7kek-assembly1_F  TM=4.380E-01  e=3.970E+00  Tetrahymena thermophila